Protein AF-A0A4U8YYR9-F1 (afdb_monomer_lite)

pLDDT: mean 88.23, std 13.1, range [35.03, 98.31]

Sequence (250 aa):
MSLEPPRPGFMFAPEANDEFFLAEPVGLRISILAFSGVLVIAGLWLLVTALLLPQAIALPLDRTSAAAVAAYRDNALWAARLGVVRGDLFAQAAYTDADIIWLYRTHGPDAANAARLQRAKANAEAAVALAPVNGAAWLLLAELPPGSGKAAEAKGMIALQMSYFTAPNNASLAAARIEQALASPAPLDRDLQEFMKGDLRQILTLQPEQKPAILAAYKAATPQNQASFEALSAQADPDFSQSLRGDAPK

Structure (mmCIF, N/CA/C/O backbone):
data_AF-A0A4U8YYR9-F1
#
_entry.id   AF-A0A4U8YYR9-F1
#
loop_
_atom_site.group_PDB
_atom_site.id
_atom_site.type_symbol
_atom_site.label_atom_id
_atom_site.label_alt_id
_atom_site.label_comp_id
_atom_site.label_asym_id
_atom_site.label_entity_id
_atom_site.label_seq_id
_atom_site.pdbx_PDB_ins_code
_atom_site.Cartn_x
_atom_site.Cartn_y
_atom_site.Cartn_z
_atom_site.occupancy
_atom_site.B_iso_or_equiv
_atom_site.auth_seq_id
_atom_site.auth_comp_id
_atom_site.auth_asym_id
_atom_site.auth_atom_id
_atom_site.pdbx_PDB_model_num
ATOM 1 N N . MET A 1 1 ? 5.100 61.768 -82.140 1.00 43.47 1 MET A N 1
ATOM 2 C CA . MET A 1 1 ? 6.125 60.746 -82.453 1.00 43.47 1 MET A CA 1
ATOM 3 C C . MET A 1 1 ? 6.889 60.491 -81.159 1.00 43.47 1 MET A C 1
ATOM 5 O O . MET A 1 1 ? 7.768 61.268 -80.846 1.00 43.47 1 MET A O 1
ATOM 9 N N . SER A 1 2 ? 6.416 59.689 -80.202 1.00 50.38 2 SER A N 1
ATOM 10 C CA . SER A 1 2 ? 6.100 58.249 -80.211 1.00 50.38 2 SER A CA 1
ATOM 11 C C . SER A 1 2 ? 7.314 57.386 -80.562 1.00 50.38 2 SER A C 1
ATOM 13 O O . SER A 1 2 ? 7.549 57.118 -81.734 1.00 50.38 2 SER A O 1
ATOM 15 N N . LEU A 1 3 ? 8.068 57.010 -79.523 1.00 50.28 3 LEU A N 1
ATOM 16 C CA . LEU A 1 3 ? 8.977 55.863 -79.458 1.00 50.28 3 LEU A CA 1
ATOM 17 C C . LEU A 1 3 ? 9.006 55.392 -77.993 1.00 50.28 3 LEU A C 1
ATOM 19 O O . LEU A 1 3 ? 9.881 55.769 -77.220 1.00 50.28 3 LEU A O 1
ATOM 23 N N . GLU A 1 4 ? 7.993 54.622 -77.598 1.00 61.25 4 GLU A N 1
ATOM 24 C CA . GLU A 1 4 ? 8.026 53.832 -76.365 1.00 61.25 4 GLU A CA 1
ATOM 25 C C . GLU A 1 4 ? 8.536 52.430 -76.754 1.00 61.25 4 GLU A C 1
ATOM 27 O O . GLU A 1 4 ? 7.925 51.789 -77.615 1.00 61.25 4 GLU A O 1
ATOM 32 N N . PRO A 1 5 ? 9.689 51.968 -76.237 1.00 72.38 5 PRO A N 1
ATOM 33 C CA . PRO A 1 5 ? 10.210 50.645 -76.562 1.00 72.38 5 PRO A CA 1
ATOM 34 C C . PRO A 1 5 ? 9.406 49.525 -75.867 1.00 72.38 5 PRO A C 1
ATOM 36 O O . PRO A 1 5 ? 8.787 49.747 -74.824 1.00 72.38 5 PRO A O 1
ATOM 39 N N . PRO A 1 6 ? 9.390 48.315 -76.454 1.00 65.31 6 PRO A N 1
ATOM 40 C CA . PRO A 1 6 ? 8.440 47.256 -76.126 1.00 65.31 6 PRO A CA 1
ATOM 41 C C . PRO A 1 6 ? 8.662 46.656 -74.733 1.00 65.31 6 PRO A C 1
ATOM 43 O O . PRO A 1 6 ? 9.789 46.395 -74.313 1.00 65.31 6 PRO A O 1
ATOM 46 N N . ARG A 1 7 ? 7.551 46.372 -74.043 1.00 64.81 7 ARG A N 1
ATOM 47 C CA . ARG A 1 7 ? 7.532 45.596 -72.797 1.00 64.81 7 ARG A CA 1
ATOM 48 C C . ARG A 1 7 ? 8.027 44.167 -73.072 1.00 64.81 7 ARG A C 1
ATOM 50 O O . ARG A 1 7 ? 7.448 43.508 -73.939 1.00 64.81 7 ARG A O 1
ATOM 57 N N . PRO A 1 8 ? 9.036 43.656 -72.346 1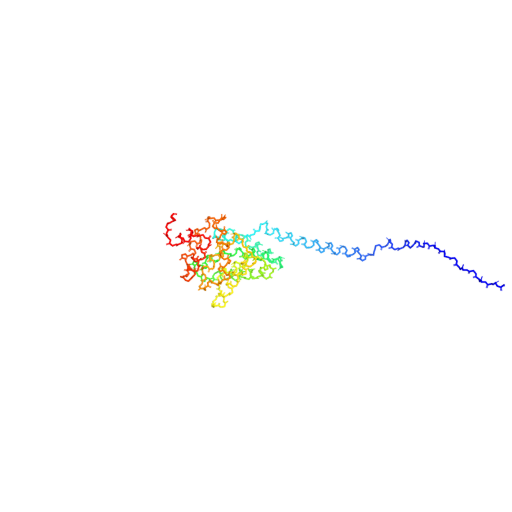.00 61.50 8 PRO A N 1
ATOM 58 C CA . PRO A 1 8 ? 9.396 42.248 -72.423 1.00 61.50 8 PRO A CA 1
ATOM 59 C C . PRO A 1 8 ? 8.251 41.398 -71.862 1.00 61.50 8 PRO A C 1
ATOM 61 O O . PRO A 1 8 ? 7.701 41.681 -70.796 1.00 61.50 8 PRO A O 1
ATOM 64 N N . GLY A 1 9 ? 7.856 40.396 -72.645 1.00 58.84 9 GLY A N 1
ATOM 65 C CA . GLY A 1 9 ? 6.744 39.507 -72.350 1.00 58.84 9 GLY A CA 1
ATOM 66 C C . GLY A 1 9 ? 6.956 38.719 -71.063 1.00 58.84 9 GLY A C 1
ATOM 67 O O . GLY A 1 9 ? 8.045 38.218 -70.789 1.00 58.84 9 GLY A O 1
ATOM 68 N N . PHE A 1 10 ? 5.873 38.580 -70.301 1.00 56.41 10 PHE A N 1
ATOM 69 C CA . PHE A 1 10 ? 5.733 37.561 -69.270 1.00 56.41 10 PHE A CA 1
ATOM 70 C C . PHE A 1 10 ? 5.802 36.181 -69.933 1.00 56.41 10 PHE A C 1
ATOM 72 O O . PHE A 1 10 ? 4.792 35.629 -70.366 1.00 56.41 10 PHE A O 1
ATOM 79 N N . MET A 1 11 ? 7.010 35.638 -70.044 1.00 51.34 11 MET A N 1
ATOM 80 C CA . MET A 1 11 ? 7.234 34.237 -70.361 1.00 51.34 11 MET A CA 1
ATOM 81 C C . MET A 1 11 ? 7.085 33.458 -69.050 1.00 51.34 11 MET A C 1
ATOM 83 O O . MET A 1 11 ? 8.040 33.276 -68.303 1.00 51.34 11 MET A O 1
ATOM 87 N N . PHE A 1 12 ? 5.855 33.049 -68.735 1.00 56.94 12 PHE A N 1
ATOM 88 C CA . PHE A 1 12 ? 5.615 32.006 -67.742 1.00 56.94 12 PHE A CA 1
ATOM 89 C C . PHE A 1 12 ? 6.062 30.673 -68.346 1.00 56.94 12 PHE A C 1
ATOM 91 O O . PHE A 1 12 ? 5.265 29.948 -68.936 1.00 56.94 12 PHE A O 1
ATOM 98 N N . ALA A 1 13 ? 7.349 30.364 -68.225 1.00 57.97 13 ALA A N 1
ATOM 99 C CA . ALA A 1 13 ? 7.783 28.981 -68.183 1.00 57.97 13 ALA A CA 1
ATOM 100 C C . ALA A 1 13 ? 7.631 28.530 -66.722 1.00 57.97 13 ALA A C 1
ATOM 102 O O . ALA A 1 13 ? 8.333 29.066 -65.861 1.00 57.97 13 ALA A O 1
ATOM 103 N N . PRO A 1 14 ? 6.719 27.603 -66.386 1.00 54.22 14 PRO A N 1
ATOM 104 C CA . PRO A 1 14 ? 6.916 26.823 -65.183 1.00 54.22 14 PRO A CA 1
ATOM 105 C C . PRO A 1 14 ? 8.141 25.956 -65.471 1.00 54.22 14 PRO A C 1
ATOM 107 O O . PRO A 1 14 ? 8.034 24.929 -66.138 1.00 54.22 14 PRO A O 1
ATOM 110 N N . GLU A 1 15 ? 9.322 26.399 -65.039 1.00 54.34 15 GLU A N 1
ATOM 111 C CA . GLU A 1 15 ? 10.403 25.450 -64.820 1.00 54.34 15 GLU A CA 1
ATOM 112 C C . GLU A 1 15 ? 9.877 24.470 -63.777 1.00 54.34 15 GLU A C 1
ATOM 114 O O . GLU A 1 15 ? 9.723 24.784 -62.593 1.00 54.34 15 GLU A O 1
ATOM 119 N N . ALA A 1 16 ? 9.483 23.302 -64.274 1.00 56.03 16 ALA A N 1
ATOM 120 C CA . ALA A 1 16 ? 9.312 22.118 -63.476 1.00 56.03 16 ALA A CA 1
ATOM 121 C C . ALA A 1 16 ? 10.666 21.867 -62.813 1.00 56.03 16 ALA A C 1
ATOM 123 O O . ALA A 1 16 ? 11.566 21.268 -63.397 1.00 56.03 16 ALA A O 1
ATOM 124 N N . ASN A 1 17 ? 10.820 22.387 -61.596 1.00 54.78 17 ASN A N 1
ATOM 125 C CA . ASN A 1 17 ? 11.834 21.944 -60.655 1.00 54.78 17 ASN A CA 1
ATOM 126 C C . ASN A 1 17 ? 11.473 20.512 -60.231 1.00 54.78 17 ASN A C 1
ATOM 128 O O . ASN A 1 17 ? 11.122 20.249 -59.081 1.00 54.78 17 ASN A O 1
ATOM 132 N N . ASP A 1 18 ? 11.585 19.584 -61.180 1.00 51.44 18 ASP A N 1
ATOM 133 C CA . ASP A 1 18 ? 11.497 18.133 -61.011 1.00 51.44 18 ASP A CA 1
ATOM 134 C C . ASP A 1 18 ? 12.765 17.572 -60.335 1.00 51.44 18 ASP A C 1
ATOM 136 O O . ASP A 1 18 ? 13.103 16.401 -60.476 1.00 51.44 18 ASP A O 1
ATOM 140 N N . GLU A 1 19 ? 13.477 18.392 -59.556 1.00 48.53 19 GLU A N 1
ATOM 141 C CA . GLU A 1 19 ? 14.642 17.969 -58.773 1.00 48.53 19 GLU A CA 1
ATOM 142 C C . GLU A 1 19 ? 14.421 18.035 -57.258 1.00 48.53 19 GLU A C 1
ATOM 144 O O . GLU A 1 19 ? 15.304 17.653 -56.493 1.00 48.53 19 GLU A O 1
ATOM 149 N N . PHE A 1 20 ? 13.240 18.442 -56.778 1.00 48.75 20 PHE A N 1
ATOM 150 C CA . PHE A 1 20 ? 13.002 18.532 -55.329 1.00 48.75 20 PHE A CA 1
ATOM 151 C C . PHE A 1 20 ? 12.482 17.241 -54.669 1.00 48.75 20 PHE A C 1
ATOM 153 O O . PHE A 1 20 ? 12.334 17.208 -53.449 1.00 48.75 20 PHE A O 1
ATOM 160 N N . PHE A 1 21 ? 12.221 16.168 -55.431 1.00 51.19 21 PHE A N 1
ATOM 161 C CA . PHE A 1 21 ? 11.480 15.002 -54.916 1.00 51.19 21 PHE A CA 1
ATOM 162 C C . PHE A 1 21 ? 12.155 13.621 -55.034 1.00 51.19 21 PHE A C 1
ATOM 164 O O . PHE A 1 21 ? 11.539 12.641 -54.624 1.00 51.19 21 PHE A O 1
ATOM 171 N N . LEU A 1 22 ? 13.399 13.486 -55.523 1.00 52.50 22 LEU A N 1
ATOM 172 C CA . LEU A 1 22 ? 13.976 12.154 -55.828 1.00 52.50 22 LEU A CA 1
ATOM 173 C C . LEU A 1 22 ? 15.312 11.797 -55.158 1.00 52.50 22 LEU A C 1
ATOM 175 O O . LEU A 1 22 ? 15.959 10.826 -55.545 1.00 52.50 22 LEU A O 1
ATOM 179 N N . ALA A 1 23 ? 15.696 12.490 -54.091 1.00 57.81 23 ALA A N 1
ATOM 180 C CA . ALA A 1 23 ? 16.708 11.982 -53.174 1.00 57.81 23 ALA A CA 1
ATOM 181 C C . ALA A 1 23 ? 16.141 12.038 -51.761 1.00 57.81 23 ALA A C 1
ATOM 183 O O . ALA A 1 23 ? 16.231 13.062 -51.088 1.00 57.81 23 ALA A O 1
ATOM 184 N N . GLU A 1 24 ? 15.541 10.938 -51.295 1.00 63.50 24 GLU A N 1
ATOM 185 C CA . GLU A 1 24 ? 15.338 10.803 -49.856 1.00 63.50 24 GLU A CA 1
ATOM 186 C C . GLU A 1 24 ? 16.697 11.000 -49.177 1.00 63.50 24 GLU A C 1
ATOM 188 O O . GLU A 1 24 ? 17.637 10.249 -49.474 1.00 63.50 24 GLU A O 1
ATOM 193 N N . PRO A 1 25 ? 16.839 11.996 -48.288 1.00 82.44 25 PRO A N 1
ATOM 194 C CA . PRO A 1 25 ? 18.120 12.256 -47.671 1.00 82.44 25 PRO A CA 1
ATOM 195 C C . PRO A 1 25 ? 18.485 11.013 -46.864 1.00 82.44 25 PRO A C 1
ATOM 197 O O . PRO A 1 25 ? 17.713 10.565 -46.019 1.00 82.44 25 PRO A O 1
ATOM 200 N N . VAL A 1 26 ? 19.665 10.443 -47.108 1.00 84.56 26 VAL A N 1
ATOM 201 C CA . VAL A 1 26 ? 20.204 9.280 -46.374 1.00 84.56 26 VAL A CA 1
ATOM 202 C C . VAL A 1 26 ? 20.053 9.451 -44.848 1.00 84.56 26 VAL A C 1
ATOM 204 O O . VAL A 1 26 ? 19.818 8.479 -44.131 1.00 84.56 26 VAL A O 1
ATOM 207 N N . GLY A 1 27 ? 20.077 10.696 -44.358 1.00 83.38 27 GLY A N 1
ATOM 208 C CA . GLY A 1 27 ? 19.790 11.054 -42.967 1.00 83.38 27 GLY A CA 1
ATOM 209 C C . GLY A 1 27 ? 18.384 10.693 -42.459 1.00 83.38 27 GLY A C 1
ATOM 210 O O . GLY A 1 27 ? 18.257 10.303 -41.298 1.00 83.38 27 GLY A O 1
ATOM 211 N N . LEU A 1 28 ? 17.341 10.744 -43.296 1.00 89.81 28 LEU A N 1
ATOM 212 C CA . LEU A 1 28 ? 15.989 10.296 -42.934 1.00 89.81 28 LEU A CA 1
ATOM 213 C C . LEU A 1 28 ? 15.968 8.781 -42.708 1.00 89.81 28 LEU A C 1
ATOM 215 O O . LEU A 1 28 ? 15.457 8.315 -41.693 1.00 89.81 28 LEU A O 1
ATOM 219 N N . ARG A 1 29 ? 16.597 8.012 -43.604 1.00 89.12 29 ARG A N 1
ATOM 220 C CA . ARG A 1 29 ? 16.676 6.546 -43.491 1.00 89.12 29 ARG A CA 1
ATOM 221 C C . ARG A 1 29 ? 17.434 6.115 -42.240 1.00 89.12 29 ARG A C 1
ATOM 223 O O . ARG A 1 29 ? 16.973 5.235 -41.519 1.00 89.12 29 ARG A O 1
ATOM 230 N N . ILE A 1 30 ? 18.556 6.775 -41.944 1.00 93.50 30 ILE A N 1
ATOM 231 C CA . ILE A 1 30 ? 19.323 6.532 -40.714 1.00 93.50 30 ILE A CA 1
ATOM 232 C C . ILE A 1 30 ? 18.477 6.868 -39.479 1.00 93.50 30 ILE A C 1
ATOM 234 O O . ILE A 1 30 ? 18.428 6.070 -38.545 1.00 93.50 30 ILE A O 1
ATOM 238 N N . SER A 1 31 ? 17.766 8.000 -39.485 1.00 93.44 31 SER A N 1
ATOM 239 C CA . SER A 1 31 ? 16.891 8.401 -38.374 1.00 93.44 31 SER A CA 1
ATOM 240 C C . SER A 1 31 ? 15.762 7.397 -38.128 1.00 93.44 31 SER A C 1
ATOM 242 O O . SER A 1 31 ? 15.513 7.031 -36.982 1.00 93.44 31 SER A O 1
ATOM 244 N N . ILE A 1 32 ? 15.115 6.895 -39.188 1.00 95.81 32 ILE A N 1
ATOM 245 C CA . ILE A 1 32 ? 14.052 5.882 -39.083 1.00 95.81 32 ILE A CA 1
ATOM 246 C C . ILE A 1 32 ? 14.603 4.566 -38.523 1.00 95.81 32 ILE A C 1
ATOM 248 O O . ILE A 1 32 ? 13.979 3.970 -37.643 1.00 95.81 32 ILE A O 1
ATOM 252 N N . LEU A 1 33 ? 15.774 4.117 -38.987 1.00 96.19 33 LEU A N 1
ATOM 253 C CA . LEU A 1 33 ? 16.416 2.903 -38.473 1.00 96.19 33 LEU A CA 1
ATOM 254 C C . LEU A 1 33 ? 16.806 3.049 -36.998 1.00 96.19 33 LEU A C 1
ATOM 256 O O . LEU A 1 33 ? 16.538 2.148 -36.204 1.00 96.19 33 LEU A O 1
ATOM 260 N N . ALA A 1 34 ? 17.378 4.193 -36.615 1.00 96.44 34 ALA A N 1
ATOM 261 C CA . ALA A 1 34 ? 17.731 4.480 -35.229 1.00 96.44 34 ALA A CA 1
ATOM 262 C C . ALA A 1 34 ? 16.489 4.507 -34.326 1.00 96.44 34 ALA A C 1
ATOM 264 O O . ALA A 1 34 ? 16.464 3.843 -33.290 1.00 96.44 34 ALA A O 1
ATOM 265 N N . PHE A 1 35 ? 15.431 5.208 -34.743 1.00 96.75 35 PHE A N 1
ATOM 266 C CA . PHE A 1 35 ? 14.169 5.266 -34.009 1.00 96.75 35 PHE A CA 1
ATOM 267 C C . PHE A 1 35 ? 13.522 3.881 -33.867 1.00 96.75 35 PHE A C 1
ATOM 269 O O . PHE A 1 35 ? 13.108 3.500 -32.774 1.00 96.75 35 PHE A O 1
ATOM 276 N N . SER A 1 36 ? 13.517 3.083 -34.939 1.00 97.06 36 SER A N 1
ATOM 277 C CA . SER A 1 36 ? 13.025 1.700 -34.908 1.00 97.06 36 SER A CA 1
ATOM 278 C C . SER A 1 36 ? 13.826 0.838 -33.930 1.00 97.06 36 SER A C 1
ATOM 280 O O . SER A 1 36 ? 13.242 0.077 -33.161 1.00 97.06 36 SER A O 1
ATOM 282 N N . GLY A 1 37 ? 15.153 0.994 -33.899 1.00 98.12 37 GLY A N 1
ATOM 283 C CA . GLY A 1 37 ? 16.017 0.317 -32.931 1.00 98.12 37 GLY A CA 1
ATOM 284 C C . GLY A 1 37 ? 15.660 0.665 -31.485 1.00 98.12 37 GLY A C 1
ATOM 285 O O . GLY A 1 37 ? 15.519 -0.232 -30.654 1.00 98.12 37 GLY A O 1
ATOM 286 N N . VAL A 1 38 ? 15.431 1.949 -31.192 1.00 97.31 38 VAL A N 1
ATOM 287 C CA . VAL A 1 38 ? 14.980 2.402 -29.864 1.00 97.31 38 VAL A CA 1
ATOM 288 C C . VAL A 1 38 ? 13.632 1.778 -29.496 1.00 97.31 38 VAL A C 1
ATOM 290 O O . VAL A 1 38 ? 13.481 1.286 -28.379 1.00 97.31 38 VAL A O 1
ATOM 293 N N . LEU A 1 39 ? 12.672 1.736 -30.425 1.00 97.25 39 LEU A N 1
ATOM 294 C CA . LEU A 1 39 ? 11.364 1.120 -30.182 1.00 97.25 39 LEU A CA 1
ATOM 295 C C . LEU A 1 39 ? 11.460 -0.384 -29.909 1.00 97.25 39 LEU A C 1
ATOM 297 O O . LEU A 1 39 ? 10.792 -0.873 -29.001 1.00 97.25 39 LEU A O 1
ATOM 301 N N . VAL A 1 40 ? 12.300 -1.117 -30.646 1.00 97.62 40 VAL A N 1
ATOM 302 C CA . VAL A 1 40 ? 12.521 -2.553 -30.406 1.00 97.62 40 VAL A CA 1
ATOM 303 C C . VAL A 1 40 ? 13.117 -2.778 -29.020 1.00 97.62 40 VAL A C 1
ATOM 305 O O . VAL A 1 40 ? 12.633 -3.632 -28.281 1.00 97.62 40 VAL A O 1
ATOM 308 N N . ILE A 1 41 ? 14.120 -1.987 -28.632 1.00 96.56 41 ILE A N 1
ATOM 309 C CA . ILE A 1 41 ? 14.731 -2.078 -27.300 1.00 96.56 41 ILE A CA 1
ATOM 310 C C . ILE A 1 41 ? 13.697 -1.768 -26.211 1.00 96.56 41 ILE A C 1
ATOM 312 O O . ILE A 1 41 ? 13.588 -2.523 -25.246 1.00 96.56 41 ILE A O 1
ATOM 316 N N . ALA A 1 42 ? 12.898 -0.711 -26.377 1.00 94.88 42 ALA A N 1
ATOM 317 C CA . ALA A 1 42 ? 11.841 -0.355 -25.433 1.00 94.88 42 ALA A CA 1
ATOM 318 C C . ALA A 1 42 ? 10.760 -1.447 -25.331 1.00 94.88 42 ALA A C 1
ATOM 320 O O . ALA A 1 42 ? 10.330 -1.794 -24.232 1.00 94.88 42 ALA A O 1
ATOM 321 N N . GLY A 1 43 ? 10.356 -2.036 -26.460 1.00 95.19 43 GLY A N 1
ATOM 322 C CA . GLY A 1 43 ? 9.392 -3.135 -26.503 1.00 95.19 43 GLY A CA 1
ATOM 323 C C . GLY A 1 43 ? 9.914 -4.399 -25.820 1.00 95.19 43 GLY A C 1
ATOM 324 O O . GLY A 1 43 ? 9.208 -4.992 -25.006 1.00 95.19 43 GLY A O 1
ATOM 325 N N . LEU A 1 44 ? 11.168 -4.779 -26.086 1.00 95.38 44 LEU A N 1
ATOM 326 C CA . LEU A 1 44 ? 11.826 -5.903 -25.414 1.00 95.38 44 LEU A CA 1
ATOM 327 C C . LEU A 1 44 ? 11.945 -5.662 -23.909 1.00 95.38 44 LEU A C 1
ATOM 329 O O . LEU A 1 44 ? 11.684 -6.567 -23.120 1.00 95.38 44 LEU A O 1
ATOM 333 N N . TRP A 1 45 ? 12.289 -4.442 -23.504 1.00 94.44 45 TRP A N 1
ATOM 334 C CA . TRP A 1 45 ? 12.367 -4.060 -22.099 1.00 94.44 45 TRP A CA 1
ATOM 335 C C . TRP A 1 45 ? 11.019 -4.219 -21.380 1.00 94.44 45 TRP A C 1
ATOM 337 O O . TRP A 1 45 ? 10.951 -4.864 -20.330 1.00 94.44 45 TRP A O 1
ATOM 347 N N . LEU A 1 46 ? 9.926 -3.729 -21.976 1.00 92.44 46 LEU A N 1
ATOM 348 C CA . LEU A 1 46 ? 8.577 -3.928 -21.441 1.00 92.44 46 LEU A CA 1
ATOM 349 C C . LEU A 1 46 ? 8.199 -5.414 -21.389 1.00 92.44 46 LEU A C 1
ATOM 351 O O . LEU A 1 46 ? 7.700 -5.878 -20.361 1.00 92.44 46 LEU A O 1
ATOM 355 N N . LEU A 1 47 ? 8.493 -6.170 -22.450 1.00 92.62 47 LEU A N 1
ATOM 356 C CA . LEU A 1 47 ? 8.193 -7.598 -22.535 1.00 92.62 47 LEU A CA 1
ATOM 357 C C . LEU A 1 47 ? 8.903 -8.400 -21.438 1.00 92.62 47 LEU A C 1
ATOM 359 O O . LEU A 1 47 ? 8.264 -9.204 -20.768 1.00 92.62 47 LEU A O 1
ATOM 363 N N . VAL A 1 48 ? 10.195 -8.152 -21.203 1.00 92.94 48 VAL A N 1
ATOM 364 C CA . VAL A 1 48 ? 10.957 -8.837 -20.146 1.00 92.94 48 VAL A CA 1
ATOM 365 C C . VAL A 1 48 ? 10.323 -8.595 -18.775 1.00 92.94 48 VAL A C 1
ATOM 367 O O . VAL A 1 48 ? 10.143 -9.541 -18.010 1.00 92.94 48 VAL A O 1
ATOM 370 N N . THR A 1 49 ? 9.922 -7.357 -18.469 1.00 89.06 49 THR A N 1
ATOM 371 C CA . THR A 1 49 ? 9.259 -7.065 -17.185 1.00 89.06 49 THR A CA 1
ATOM 372 C C . THR A 1 49 ? 7.885 -7.733 -17.056 1.00 89.06 49 THR A C 1
ATOM 374 O O . THR A 1 49 ? 7.548 -8.212 -15.976 1.00 89.06 49 THR A O 1
ATOM 377 N N . ALA A 1 50 ? 7.122 -7.833 -18.149 1.00 87.69 50 ALA A N 1
ATOM 378 C CA . ALA A 1 50 ? 5.826 -8.513 -18.172 1.00 87.69 50 ALA A CA 1
ATOM 379 C C . ALA A 1 50 ? 5.949 -10.044 -18.056 1.00 87.69 50 ALA A C 1
ATOM 381 O O . ALA A 1 50 ? 5.086 -10.688 -17.471 1.00 87.69 50 ALA A O 1
ATOM 382 N N . LEU A 1 51 ? 7.031 -10.637 -18.568 1.00 90.94 51 LEU A N 1
ATOM 383 C CA . LEU A 1 51 ? 7.298 -12.072 -18.417 1.00 90.94 51 LEU A CA 1
ATOM 384 C C . LEU A 1 51 ? 7.682 -12.447 -16.982 1.00 90.94 51 LEU A C 1
ATOM 386 O O . LEU A 1 51 ? 7.368 -13.547 -16.533 1.00 90.94 51 LEU A O 1
ATOM 390 N N . LEU A 1 52 ? 8.344 -11.542 -16.257 1.00 87.44 52 LEU A N 1
ATOM 391 C CA . LEU A 1 52 ? 8.675 -11.751 -14.847 1.00 87.44 52 LEU A CA 1
ATOM 392 C C . LEU A 1 52 ? 7.436 -11.662 -13.950 1.00 87.44 52 LEU A C 1
ATOM 394 O O . LEU A 1 52 ? 7.307 -12.459 -13.020 1.00 87.44 52 LEU A O 1
ATOM 398 N N . LEU A 1 53 ? 6.517 -10.734 -14.239 1.00 86.06 53 LEU A N 1
ATOM 399 C CA . LEU A 1 53 ? 5.231 -10.606 -13.550 1.00 86.06 53 LEU A CA 1
ATOM 400 C C . LEU A 1 53 ? 4.058 -10.777 -14.525 1.00 86.06 53 LEU A C 1
ATOM 402 O O . LEU A 1 53 ? 3.498 -9.787 -14.999 1.00 86.06 53 LEU A O 1
ATOM 406 N N . PRO A 1 54 ? 3.643 -12.026 -14.805 1.00 72.69 54 PRO A N 1
ATOM 407 C CA . PRO A 1 54 ? 2.537 -12.277 -15.725 1.00 72.69 54 PRO A CA 1
ATOM 408 C C . PRO A 1 54 ? 1.185 -11.803 -15.174 1.00 72.69 54 PRO A C 1
ATOM 410 O O . PRO A 1 54 ? 0.242 -11.611 -15.937 1.00 72.69 54 PRO A O 1
ATOM 413 N N . GLN A 1 55 ? 1.082 -11.605 -13.857 1.00 83.44 55 GLN A N 1
ATOM 414 C CA . GLN A 1 55 ? -0.123 -11.133 -13.183 1.00 83.44 55 GLN A CA 1
ATOM 415 C C . GLN A 1 55 ? 0.189 -9.922 -12.308 1.00 83.44 55 GLN A C 1
ATOM 417 O O . GLN A 1 55 ? 1.184 -9.915 -11.579 1.00 83.44 55 GLN A O 1
ATOM 422 N N . ALA A 1 56 ? -0.681 -8.913 -12.376 1.00 85.69 56 ALA A N 1
ATOM 423 C CA . ALA A 1 56 ? -0.576 -7.740 -11.526 1.00 85.69 56 ALA A CA 1
ATOM 424 C C . ALA A 1 56 ? -0.871 -8.124 -10.071 1.00 85.69 56 ALA A C 1
ATOM 426 O O . ALA A 1 56 ? -1.934 -8.663 -9.762 1.00 85.69 56 ALA A O 1
ATOM 427 N N . ILE A 1 57 ? 0.072 -7.839 -9.177 1.00 91.00 57 ILE A N 1
ATOM 428 C CA . ILE A 1 57 ? -0.083 -8.067 -7.741 1.00 91.00 57 ILE A CA 1
ATOM 429 C C . ILE A 1 57 ? -0.818 -6.858 -7.151 1.00 91.00 57 ILE A C 1
ATOM 431 O O . ILE A 1 57 ? -0.296 -5.745 -7.155 1.00 91.00 57 ILE A O 1
ATOM 435 N N . ALA A 1 58 ? -2.036 -7.062 -6.654 1.00 93.81 58 ALA A N 1
ATOM 436 C CA . ALA A 1 58 ? -2.745 -6.047 -5.877 1.00 93.81 58 ALA A CA 1
ATOM 437 C C . ALA A 1 58 ? -2.219 -5.999 -4.430 1.00 93.81 58 ALA A C 1
ATOM 439 O O . ALA A 1 58 ? -1.614 -6.964 -3.960 1.00 93.81 58 ALA A O 1
ATOM 440 N N . LEU A 1 59 ? -2.467 -4.892 -3.720 1.00 95.31 59 LEU A N 1
ATOM 441 C CA . LEU A 1 59 ? -2.173 -4.787 -2.287 1.00 95.31 59 LEU A CA 1
ATOM 442 C C . LEU A 1 59 ? -2.956 -5.874 -1.526 1.00 95.31 59 LEU A C 1
ATOM 444 O O . LEU A 1 59 ? -4.188 -5.856 -1.577 1.00 95.31 59 LEU A O 1
ATOM 448 N N . PRO A 1 60 ? -2.286 -6.812 -0.833 1.00 93.81 60 PRO A N 1
ATOM 449 C CA . PRO A 1 60 ? -2.975 -7.777 0.012 1.00 93.81 60 PRO A CA 1
ATOM 450 C C . PRO A 1 60 ? -3.512 -7.085 1.268 1.00 93.81 60 PRO A C 1
ATOM 452 O O . PRO A 1 60 ? -2.770 -6.409 1.975 1.00 93.81 60 PRO A O 1
ATOM 455 N N . LEU A 1 61 ? -4.798 -7.279 1.550 1.00 91.69 61 LEU A N 1
ATOM 456 C CA . LEU A 1 61 ? -5.499 -6.654 2.684 1.00 91.69 61 LEU A CA 1
ATOM 457 C C . LEU A 1 61 ? -5.756 -7.640 3.823 1.00 91.69 61 LEU A C 1
ATOM 459 O O . LEU A 1 61 ? -6.234 -7.272 4.891 1.00 91.69 61 LEU A O 1
ATOM 463 N N . ASP A 1 62 ? -5.428 -8.910 3.604 1.00 90.50 62 ASP A N 1
ATOM 464 C CA . ASP A 1 62 ? -5.578 -9.971 4.580 1.00 90.50 62 ASP A CA 1
ATOM 465 C C . ASP A 1 62 ? -4.319 -10.844 4.621 1.00 90.50 62 ASP A C 1
ATOM 467 O O . ASP A 1 62 ? -3.519 -10.915 3.684 1.00 90.50 62 ASP A O 1
ATOM 471 N N . ARG A 1 63 ? -4.146 -11.553 5.737 1.00 89.75 63 ARG A N 1
ATOM 472 C CA . ARG A 1 63 ? -2.955 -12.373 5.972 1.00 89.75 63 ARG A CA 1
ATOM 473 C C . ARG A 1 63 ? -2.803 -13.507 4.953 1.00 89.75 63 ARG A C 1
ATOM 475 O O . ARG A 1 63 ? -1.677 -13.906 4.658 1.00 89.75 63 ARG A O 1
ATOM 482 N N . THR A 1 64 ? -3.908 -14.057 4.449 1.00 91.06 64 THR A N 1
ATOM 483 C CA . THR A 1 64 ? -3.872 -15.193 3.520 1.00 91.06 64 THR A CA 1
ATOM 484 C C . THR A 1 64 ? -3.453 -14.750 2.123 1.00 91.06 64 THR A C 1
ATOM 486 O O . THR A 1 64 ? -2.560 -15.372 1.544 1.00 91.06 64 THR A O 1
ATOM 489 N N . SER A 1 65 ? -3.984 -13.629 1.625 1.00 91.75 65 SER A N 1
ATOM 490 C CA . SER A 1 65 ? -3.532 -13.034 0.364 1.00 91.75 65 SER A CA 1
ATOM 491 C C . SER A 1 65 ? -2.080 -12.563 0.450 1.00 91.75 65 SER A C 1
ATOM 493 O O . SER A 1 65 ? -1.312 -12.814 -0.477 1.00 91.75 65 SER A O 1
ATOM 495 N N . ALA A 1 66 ? -1.656 -11.993 1.584 1.00 92.69 66 ALA A N 1
ATOM 496 C CA . ALA A 1 66 ? -0.268 -11.585 1.807 1.00 92.69 66 ALA A CA 1
ATOM 497 C C . ALA A 1 66 ? 0.716 -12.766 1.725 1.00 92.69 66 ALA A C 1
ATOM 499 O O . ALA A 1 66 ? 1.757 -12.681 1.072 1.00 92.69 66 ALA A O 1
ATOM 500 N N . ALA A 1 67 ? 0.367 -13.901 2.339 1.00 90.31 67 ALA A N 1
ATOM 501 C CA . ALA A 1 67 ? 1.166 -15.120 2.252 1.00 90.31 67 ALA A CA 1
ATOM 502 C C . ALA A 1 67 ? 1.212 -15.688 0.822 1.00 90.31 67 ALA A C 1
ATOM 504 O O . ALA A 1 67 ? 2.253 -16.185 0.394 1.00 90.31 67 ALA A O 1
ATOM 505 N N . ALA A 1 68 ? 0.114 -15.586 0.067 1.00 91.88 68 ALA A N 1
ATOM 506 C CA . ALA A 1 68 ? 0.063 -16.039 -1.320 1.00 91.88 68 ALA A CA 1
ATOM 507 C C . ALA A 1 68 ? 0.958 -15.192 -2.241 1.00 91.88 68 ALA A C 1
ATOM 509 O O . ALA A 1 68 ? 1.696 -15.742 -3.061 1.00 91.88 68 ALA A O 1
ATOM 510 N N . VAL A 1 69 ? 0.948 -13.861 -2.092 1.00 94.31 69 VAL A N 1
ATOM 511 C CA . VAL A 1 69 ? 1.767 -12.973 -2.939 1.00 94.31 69 VAL A CA 1
ATOM 512 C C . VAL A 1 69 ? 3.258 -13.034 -2.602 1.00 94.31 69 VAL A C 1
ATOM 514 O O . VAL A 1 69 ? 4.093 -12.793 -3.474 1.00 94.31 69 VAL A O 1
ATOM 517 N N . ALA A 1 70 ? 3.616 -13.431 -1.377 1.00 92.75 70 ALA A N 1
ATOM 518 C CA . ALA A 1 70 ? 5.004 -13.622 -0.957 1.00 92.75 70 ALA A CA 1
ATOM 519 C C . ALA A 1 70 ? 5.765 -14.661 -1.804 1.00 92.75 70 ALA A C 1
ATOM 521 O O . ALA A 1 70 ? 6.988 -14.567 -1.927 1.00 92.75 70 ALA A O 1
ATOM 522 N N . ALA A 1 71 ? 5.062 -15.616 -2.424 1.00 92.19 71 ALA A N 1
ATOM 523 C CA . ALA A 1 71 ? 5.658 -16.603 -3.327 1.00 92.19 71 ALA A CA 1
ATOM 524 C C . ALA A 1 71 ? 6.257 -15.977 -4.604 1.00 92.19 71 ALA A C 1
ATOM 526 O O . ALA A 1 71 ? 7.160 -16.554 -5.203 1.00 92.19 71 ALA A O 1
ATOM 527 N N . TYR A 1 72 ? 5.800 -14.785 -5.004 1.00 93.50 72 TYR A N 1
ATOM 528 C CA . TYR A 1 72 ? 6.258 -14.089 -6.213 1.00 93.50 72 TYR A CA 1
ATOM 529 C C . TYR A 1 72 ? 7.346 -13.042 -5.940 1.00 93.50 72 TYR A C 1
ATOM 531 O O . TYR A 1 72 ? 7.710 -12.283 -6.839 1.00 93.50 72 TYR A O 1
ATOM 539 N N . ARG A 1 73 ? 7.876 -12.985 -4.710 1.00 93.88 73 ARG A N 1
ATOM 540 C CA . ARG A 1 73 ? 8.807 -11.943 -4.253 1.00 93.88 73 ARG A CA 1
ATOM 541 C C . ARG A 1 73 ? 10.025 -11.783 -5.155 1.00 93.88 73 ARG A C 1
ATOM 543 O O . ARG A 1 73 ? 10.329 -10.667 -5.567 1.00 93.88 73 ARG A O 1
ATOM 550 N N . ASP A 1 74 ? 10.715 -12.874 -5.475 1.00 95.00 74 ASP A N 1
ATOM 551 C CA . ASP A 1 74 ? 11.961 -12.797 -6.246 1.00 95.00 74 ASP A CA 1
ATOM 552 C C . ASP A 1 74 ? 11.709 -12.247 -7.652 1.00 95.00 74 ASP A C 1
ATOM 554 O O . ASP A 1 74 ? 12.410 -11.339 -8.103 1.00 95.00 74 ASP A O 1
ATOM 558 N N . ASN A 1 75 ? 10.645 -12.717 -8.304 1.00 95.00 75 ASN A N 1
ATOM 559 C CA . ASN A 1 75 ? 10.230 -12.221 -9.611 1.00 95.00 75 ASN A CA 1
ATOM 560 C C . ASN A 1 75 ? 9.833 -10.740 -9.553 1.00 95.00 75 ASN A C 1
ATOM 562 O O . ASN A 1 75 ? 10.232 -9.971 -10.425 1.00 95.00 75 ASN A O 1
ATOM 566 N N . ALA A 1 76 ? 9.110 -10.320 -8.510 1.00 95.25 76 ALA A N 1
ATOM 567 C CA . ALA A 1 76 ? 8.709 -8.928 -8.314 1.00 95.25 76 ALA A CA 1
ATOM 568 C C . ALA A 1 76 ? 9.905 -8.001 -8.089 1.00 95.25 76 ALA A C 1
ATOM 570 O O . ALA A 1 76 ? 9.975 -6.924 -8.681 1.00 95.25 76 ALA A O 1
ATOM 571 N N . LEU A 1 77 ? 10.894 -8.440 -7.309 1.00 95.19 77 LEU A N 1
ATOM 572 C CA . LEU A 1 77 ? 12.135 -7.696 -7.106 1.00 95.19 77 LEU A CA 1
ATOM 573 C C . LEU A 1 77 ? 12.940 -7.569 -8.402 1.00 95.19 77 LEU A C 1
ATOM 575 O O . LEU A 1 77 ? 13.465 -6.493 -8.692 1.00 95.19 77 LEU A O 1
ATOM 579 N N . TRP A 1 78 ? 13.031 -8.637 -9.196 1.00 95.81 78 TRP A N 1
ATOM 580 C CA . TRP A 1 78 ? 13.690 -8.583 -10.501 1.00 95.81 78 TRP A CA 1
ATOM 581 C C . TRP A 1 78 ? 12.954 -7.676 -11.483 1.00 95.81 78 TRP A C 1
ATOM 583 O O . TRP A 1 78 ? 13.594 -6.851 -12.138 1.00 95.81 78 TRP A O 1
ATOM 593 N N . ALA A 1 79 ? 11.625 -7.767 -11.541 1.00 95.00 79 ALA A N 1
ATOM 594 C CA . ALA A 1 79 ? 10.806 -6.905 -12.380 1.00 95.00 79 ALA A CA 1
ATOM 595 C C . ALA A 1 79 ? 10.977 -5.429 -11.995 1.00 95.00 79 ALA A C 1
ATOM 597 O O . ALA A 1 79 ? 11.204 -4.607 -12.875 1.00 95.00 79 ALA A O 1
ATOM 598 N N . ALA A 1 80 ? 10.962 -5.089 -10.702 1.00 95.25 80 ALA A N 1
ATOM 599 C CA . ALA A 1 80 ? 11.194 -3.722 -10.231 1.00 95.25 80 ALA A CA 1
ATOM 600 C C . ALA A 1 80 ? 12.596 -3.207 -10.598 1.00 95.25 80 ALA A C 1
ATOM 602 O O . ALA A 1 80 ? 12.738 -2.104 -11.125 1.00 95.25 80 ALA A O 1
ATOM 603 N N . ARG A 1 81 ? 13.636 -4.030 -10.398 1.00 94.12 81 ARG A N 1
ATOM 604 C CA . ARG A 1 81 ? 15.025 -3.677 -10.741 1.00 94.12 81 ARG A CA 1
ATOM 605 C C . ARG A 1 81 ? 15.220 -3.431 -12.232 1.00 94.12 81 ARG A C 1
ATOM 607 O O . ARG A 1 81 ? 15.892 -2.472 -12.594 1.00 94.12 81 ARG A O 1
ATOM 614 N N . LEU A 1 82 ? 14.647 -4.279 -13.086 1.00 93.44 82 LEU A N 1
ATOM 615 C CA . LEU A 1 82 ? 14.709 -4.098 -14.538 1.00 93.44 82 LEU A CA 1
ATOM 616 C C . LEU A 1 82 ? 13.797 -2.966 -15.003 1.00 93.44 82 LEU A C 1
ATOM 618 O O . LEU A 1 82 ? 14.130 -2.268 -15.951 1.00 93.44 82 LEU A O 1
ATOM 622 N N . GLY A 1 83 ? 12.670 -2.765 -14.325 1.00 89.75 83 GLY A N 1
ATOM 623 C CA . GLY A 1 83 ? 11.683 -1.741 -14.624 1.00 89.75 83 GLY A CA 1
ATOM 624 C C . GLY A 1 83 ? 12.126 -0.316 -14.323 1.00 89.75 83 GLY A C 1
ATOM 625 O O . GLY A 1 83 ? 11.524 0.583 -14.895 1.00 89.75 83 GLY A O 1
ATOM 626 N N . VAL A 1 84 ? 13.145 -0.119 -13.471 1.00 89.88 84 VAL A N 1
ATOM 627 C CA . VAL A 1 84 ? 13.867 1.126 -13.102 1.00 89.88 84 VAL A CA 1
ATOM 628 C C . VAL A 1 84 ? 12.997 2.357 -12.799 1.00 89.88 84 VAL A C 1
ATOM 630 O O . VAL A 1 84 ? 13.050 2.885 -11.696 1.00 89.88 84 VAL A O 1
ATOM 633 N N . VAL A 1 85 ? 12.217 2.834 -13.766 1.00 93.31 85 VAL A N 1
ATOM 634 C CA . VAL A 1 85 ? 11.295 3.978 -13.688 1.00 93.31 85 VAL A CA 1
ATOM 635 C C . VAL A 1 85 ? 9.823 3.565 -13.536 1.00 93.31 85 VAL A C 1
ATOM 637 O O . VAL A 1 85 ? 8.950 4.414 -13.375 1.00 93.31 85 VAL A O 1
ATOM 640 N N . ARG A 1 86 ? 9.521 2.263 -13.579 1.00 93.44 86 ARG A N 1
ATOM 641 C CA . ARG A 1 86 ? 8.165 1.715 -13.442 1.00 93.44 86 ARG A CA 1
ATOM 642 C C . ARG A 1 86 ? 7.740 1.601 -11.978 1.00 93.44 86 ARG A C 1
ATOM 644 O O . ARG A 1 86 ? 7.925 0.562 -11.342 1.00 93.44 86 ARG A O 1
ATOM 651 N N . GLY A 1 87 ? 7.152 2.674 -11.446 1.00 94.88 87 GLY A N 1
ATOM 652 C CA . GLY A 1 87 ? 6.670 2.729 -10.058 1.00 94.88 87 GLY A CA 1
ATOM 653 C C . GLY A 1 87 ? 5.658 1.634 -9.701 1.00 94.88 87 GLY A C 1
ATOM 654 O O . GLY A 1 87 ? 5.646 1.150 -8.572 1.00 94.88 87 GLY A O 1
ATOM 655 N N . ASP A 1 88 ? 4.868 1.164 -10.668 1.00 95.50 88 ASP A N 1
ATOM 656 C CA . ASP A 1 88 ? 3.940 0.044 -10.492 1.00 95.50 88 ASP A CA 1
ATOM 657 C C . ASP A 1 88 ? 4.649 -1.285 -10.178 1.00 95.50 88 ASP A C 1
ATOM 659 O O . ASP A 1 88 ? 4.131 -2.087 -9.404 1.00 95.50 88 ASP A O 1
ATOM 663 N N . LEU A 1 89 ? 5.848 -1.517 -10.722 1.00 96.81 89 LEU A N 1
ATOM 664 C CA . LEU A 1 89 ? 6.632 -2.722 -10.432 1.00 96.81 89 LEU A CA 1
ATOM 665 C C . LEU A 1 89 ? 7.271 -2.654 -9.041 1.00 96.81 89 LEU A C 1
ATOM 667 O O . LEU A 1 89 ? 7.301 -3.657 -8.330 1.00 96.81 89 LEU A O 1
ATOM 671 N N . PHE A 1 90 ? 7.708 -1.466 -8.613 1.00 97.81 90 PHE A N 1
ATOM 672 C CA . PHE A 1 90 ? 8.143 -1.242 -7.232 1.00 97.81 90 PHE A CA 1
ATOM 673 C C . PHE A 1 90 ? 7.000 -1.435 -6.231 1.00 97.81 90 PHE A C 1
ATOM 675 O O . PHE A 1 90 ? 7.214 -2.045 -5.184 1.00 97.81 90 PHE A O 1
ATOM 682 N N . ALA A 1 91 ? 5.781 -0.996 -6.565 1.00 97.56 91 ALA A N 1
ATOM 683 C CA . ALA A 1 91 ? 4.606 -1.218 -5.724 1.00 97.56 91 ALA A CA 1
ATOM 684 C C . ALA A 1 91 ? 4.351 -2.718 -5.530 1.00 97.56 91 ALA A C 1
ATOM 686 O O . ALA A 1 91 ? 4.237 -3.193 -4.404 1.00 97.56 91 ALA A O 1
ATOM 687 N N . GLN A 1 92 ? 4.358 -3.476 -6.627 1.00 97.19 92 GLN A N 1
ATOM 688 C CA . GLN A 1 92 ? 4.157 -4.923 -6.602 1.00 97.19 92 GLN A CA 1
ATOM 689 C C . GLN A 1 92 ? 5.252 -5.641 -5.813 1.00 97.19 92 GLN A C 1
ATOM 691 O O . GLN A 1 92 ? 4.946 -6.507 -4.996 1.00 97.19 92 GLN A O 1
ATOM 696 N N . ALA A 1 93 ? 6.514 -5.234 -5.972 1.00 97.19 93 ALA A N 1
ATOM 697 C CA . ALA A 1 93 ? 7.608 -5.736 -5.150 1.00 97.19 93 ALA A CA 1
ATOM 698 C C . ALA A 1 93 ? 7.390 -5.454 -3.655 1.00 97.19 93 ALA A C 1
ATOM 700 O O . ALA A 1 93 ? 7.635 -6.334 -2.831 1.00 97.19 93 ALA A O 1
ATOM 701 N N . ALA A 1 94 ? 6.892 -4.269 -3.294 1.00 97.44 94 ALA A N 1
ATOM 702 C CA . ALA A 1 94 ? 6.558 -3.939 -1.910 1.00 97.44 94 ALA A CA 1
ATOM 703 C C . ALA A 1 94 ? 5.401 -4.803 -1.367 1.00 97.44 94 ALA A C 1
ATOM 705 O O . ALA A 1 94 ? 5.495 -5.305 -0.247 1.00 97.44 94 ALA A O 1
ATOM 706 N N . TYR A 1 95 ? 4.358 -5.055 -2.168 1.00 97.31 95 TYR A N 1
ATOM 707 C CA . TYR A 1 95 ? 3.215 -5.893 -1.775 1.00 97.31 95 TYR A CA 1
ATOM 708 C C . TYR A 1 95 ? 3.615 -7.335 -1.429 1.00 97.31 95 TYR A C 1
ATOM 710 O O . TYR A 1 95 ? 3.011 -7.939 -0.546 1.00 97.31 95 TYR A O 1
ATOM 718 N N . THR A 1 96 ? 4.670 -7.880 -2.047 1.00 96.75 96 THR A N 1
ATOM 719 C CA . THR A 1 96 ? 5.168 -9.236 -1.723 1.00 96.75 96 THR A CA 1
ATOM 720 C C . THR A 1 96 ? 5.814 -9.374 -0.334 1.00 96.75 96 THR A C 1
ATOM 722 O O . THR A 1 96 ? 6.071 -10.490 0.126 1.00 96.75 96 THR A O 1
ATOM 725 N N . ASP A 1 97 ? 6.083 -8.258 0.347 1.00 95.69 97 ASP A N 1
ATOM 726 C CA . ASP A 1 97 ? 6.561 -8.217 1.735 1.00 95.69 97 ASP A CA 1
ATOM 727 C C . ASP A 1 97 ? 5.492 -7.655 2.703 1.00 95.69 97 ASP A C 1
ATOM 729 O O . ASP A 1 97 ? 5.797 -7.378 3.861 1.00 95.69 97 ASP A O 1
ATOM 733 N N . ALA A 1 98 ? 4.233 -7.498 2.271 1.00 94.38 98 ALA A N 1
ATOM 734 C CA . ALA A 1 98 ? 3.162 -6.937 3.103 1.00 94.38 98 ALA A CA 1
ATOM 735 C C . ALA A 1 98 ? 2.796 -7.815 4.315 1.00 94.38 98 ALA A C 1
ATOM 737 O O . ALA A 1 98 ? 2.329 -7.296 5.329 1.00 94.38 98 ALA A O 1
ATOM 738 N N . ASP A 1 99 ? 3.073 -9.125 4.271 1.00 93.00 99 ASP A N 1
ATOM 739 C CA . ASP A 1 99 ? 2.881 -10.053 5.398 1.00 93.00 99 ASP A CA 1
ATOM 740 C C . ASP A 1 99 ? 3.594 -9.579 6.683 1.00 93.00 99 ASP A C 1
ATOM 742 O O . ASP A 1 99 ? 3.166 -9.890 7.801 1.00 93.00 99 ASP A O 1
ATOM 746 N N . ILE A 1 100 ? 4.639 -8.757 6.526 1.00 92.81 100 ILE A N 1
ATOM 747 C CA . ILE A 1 100 ? 5.386 -8.133 7.616 1.00 92.81 100 ILE A CA 1
ATOM 748 C C . ILE A 1 100 ? 4.520 -7.269 8.538 1.00 92.81 100 ILE A C 1
ATOM 750 O O . ILE A 1 100 ? 4.824 -7.165 9.725 1.00 92.81 100 ILE A O 1
ATOM 754 N N . ILE A 1 101 ? 3.433 -6.682 8.026 1.00 92.12 101 ILE A N 1
ATOM 755 C CA . ILE A 1 101 ? 2.527 -5.821 8.795 1.00 92.12 101 ILE A CA 1
ATOM 756 C C . ILE A 1 101 ? 1.880 -6.630 9.924 1.00 92.12 101 ILE A C 1
ATOM 758 O O . ILE A 1 101 ? 1.922 -6.231 11.089 1.00 92.12 101 ILE A O 1
ATOM 762 N N . TRP A 1 102 ? 1.352 -7.815 9.612 1.00 90.31 102 TRP A N 1
ATOM 763 C CA . TRP A 1 102 ? 0.742 -8.696 10.611 1.00 90.31 102 TRP A CA 1
ATOM 764 C C . TRP A 1 102 ? 1.775 -9.323 11.545 1.00 90.31 102 TRP A C 1
ATOM 766 O O . TRP A 1 102 ? 1.506 -9.473 12.740 1.00 90.31 102 TRP A O 1
ATOM 776 N N . LEU A 1 103 ? 2.963 -9.666 11.034 1.00 89.12 103 LEU A N 1
ATOM 777 C CA . LEU A 1 103 ? 4.049 -10.182 11.872 1.00 89.12 103 LEU A CA 1
ATOM 778 C C . LEU A 1 103 ? 4.453 -9.158 12.932 1.00 89.12 103 LEU A C 1
ATOM 780 O O . LEU A 1 103 ? 4.548 -9.517 14.106 1.00 89.12 103 LEU A O 1
ATOM 784 N N . TYR A 1 104 ? 4.596 -7.893 12.532 1.00 88.56 104 TYR A N 1
ATOM 785 C CA . TYR A 1 104 ? 4.923 -6.797 13.435 1.00 88.56 104 TYR A CA 1
ATOM 786 C C . TYR A 1 104 ? 3.812 -6.530 14.455 1.00 88.56 104 TYR A C 1
ATOM 788 O O . TYR A 1 104 ? 4.105 -6.380 15.636 1.00 88.56 104 TYR A O 1
ATOM 796 N N . ARG A 1 105 ? 2.532 -6.523 14.049 1.00 86.62 105 ARG A N 1
ATOM 797 C CA . ARG A 1 105 ? 1.409 -6.359 14.999 1.00 86.62 105 ARG A CA 1
ATOM 798 C C . ARG A 1 105 ? 1.365 -7.471 16.053 1.00 86.62 105 ARG A C 1
ATOM 800 O O . ARG A 1 105 ? 0.960 -7.218 17.180 1.00 86.62 105 ARG A O 1
ATOM 807 N N . THR A 1 106 ? 1.770 -8.688 15.686 1.00 86.56 106 THR A N 1
ATOM 808 C CA . THR A 1 106 ? 1.697 -9.857 16.578 1.00 86.56 106 THR A CA 1
ATOM 809 C C . THR A 1 106 ? 2.908 -9.971 17.505 1.00 86.56 106 THR A C 1
ATOM 811 O O . THR A 1 106 ? 2.748 -10.266 18.684 1.00 86.56 106 THR A O 1
ATOM 814 N N . HIS A 1 107 ? 4.119 -9.761 16.979 1.00 86.12 107 HIS A N 1
ATOM 815 C CA . HIS A 1 107 ? 5.373 -10.052 17.689 1.00 86.12 107 HIS A CA 1
ATOM 816 C C . HIS A 1 107 ? 6.211 -8.802 17.991 1.00 86.12 107 HIS A C 1
ATOM 818 O O . HIS A 1 107 ? 7.229 -8.897 18.672 1.00 86.12 107 HIS A O 1
ATOM 824 N N . GLY A 1 108 ? 5.799 -7.633 17.499 1.00 85.62 108 GLY A N 1
ATOM 825 C CA . GLY A 1 108 ? 6.569 -6.401 17.593 1.00 85.62 108 GLY A CA 1
ATOM 826 C C . GLY A 1 108 ? 7.787 -6.370 16.656 1.00 85.62 108 GLY A C 1
ATOM 827 O O . GLY A 1 108 ? 7.845 -7.102 15.663 1.00 85.62 108 GLY A O 1
ATOM 828 N N . PRO A 1 109 ? 8.764 -5.488 16.936 1.00 85.25 109 PRO A N 1
ATOM 829 C CA . PRO A 1 109 ? 9.997 -5.386 16.164 1.00 85.25 109 PRO A CA 1
ATOM 830 C C . PRO A 1 109 ? 10.833 -6.667 16.258 1.00 85.25 109 PRO A C 1
ATOM 832 O O . PRO A 1 109 ? 11.189 -7.102 17.350 1.00 85.25 109 PRO A O 1
ATOM 835 N N . ASP A 1 110 ? 11.213 -7.222 15.109 1.00 87.06 110 ASP A N 1
ATOM 836 C CA . ASP A 1 110 ? 12.016 -8.441 15.015 1.00 87.06 110 ASP A CA 1
ATOM 837 C C . ASP A 1 110 ? 13.223 -8.229 14.088 1.00 87.06 110 ASP A C 1
ATOM 839 O O . ASP A 1 110 ? 13.085 -7.838 12.923 1.00 87.06 110 ASP A O 1
ATOM 843 N N . ALA A 1 111 ? 14.420 -8.512 14.608 1.00 87.44 111 ALA A N 1
ATOM 844 C CA . ALA A 1 111 ? 15.680 -8.383 13.884 1.00 87.44 111 ALA A CA 1
ATOM 845 C C . ALA A 1 111 ? 15.746 -9.298 12.650 1.00 87.44 111 ALA A C 1
ATOM 847 O O . ALA A 1 111 ? 16.302 -8.891 11.629 1.00 87.44 111 ALA A O 1
ATOM 848 N N . ALA A 1 112 ? 15.129 -10.486 12.697 1.00 89.12 112 ALA A N 1
ATOM 849 C CA . ALA A 1 112 ? 15.090 -11.404 11.555 1.00 89.12 112 ALA A CA 1
ATOM 850 C C . ALA A 1 112 ? 14.296 -10.821 10.371 1.00 89.12 112 ALA A C 1
ATOM 852 O O . ALA A 1 112 ? 14.553 -11.132 9.207 1.00 89.12 112 ALA A O 1
ATOM 853 N N . ASN A 1 113 ? 13.359 -9.922 10.668 1.00 90.88 113 ASN A N 1
ATOM 854 C CA . ASN A 1 113 ? 12.449 -9.308 9.713 1.00 90.88 113 ASN A CA 1
ATOM 855 C C . ASN A 1 113 ? 12.835 -7.866 9.334 1.00 90.88 113 ASN A C 1
ATOM 857 O O . ASN A 1 113 ? 12.267 -7.303 8.395 1.00 90.88 113 ASN A O 1
ATOM 861 N N . ALA A 1 114 ? 13.841 -7.280 9.990 1.00 90.94 114 ALA A N 1
ATOM 862 C CA . ALA A 1 114 ? 14.263 -5.896 9.774 1.00 90.94 114 ALA A CA 1
ATOM 863 C C . ALA A 1 114 ? 14.659 -5.608 8.315 1.00 90.94 114 ALA A C 1
ATOM 865 O O . ALA A 1 114 ? 14.224 -4.611 7.737 1.00 90.94 114 ALA A O 1
ATOM 866 N N . ALA A 1 115 ? 15.417 -6.511 7.683 1.00 92.50 115 ALA A N 1
ATOM 867 C CA . ALA A 1 115 ? 15.821 -6.358 6.285 1.00 92.50 115 ALA A CA 1
ATOM 868 C C . ALA A 1 115 ? 14.623 -6.413 5.321 1.00 92.50 115 ALA A C 1
ATOM 870 O O . ALA A 1 115 ? 14.606 -5.707 4.315 1.00 92.50 115 ALA A O 1
ATOM 871 N N . ARG A 1 116 ? 13.608 -7.234 5.624 1.00 92.94 116 ARG A N 1
ATOM 872 C CA . ARG A 1 116 ? 12.374 -7.322 4.824 1.00 92.94 116 ARG A CA 1
ATOM 873 C C . ARG A 1 116 ? 11.558 -6.045 4.954 1.00 92.94 116 ARG A C 1
ATOM 875 O O . ARG A 1 116 ? 11.188 -5.458 3.945 1.00 92.94 116 ARG A O 1
ATOM 882 N N . LEU A 1 117 ? 11.376 -5.568 6.184 1.00 93.88 117 LEU A N 1
ATOM 883 C CA . LEU A 1 117 ? 10.692 -4.309 6.462 1.00 93.88 117 LEU A CA 1
ATOM 884 C C . LEU A 1 117 ? 11.370 -3.128 5.755 1.00 93.88 117 LEU A C 1
ATOM 886 O O . LEU A 1 117 ? 10.693 -2.307 5.140 1.00 93.88 117 LEU A O 1
ATOM 890 N N . GLN A 1 118 ? 12.702 -3.047 5.806 1.00 94.56 118 GLN A N 1
ATOM 891 C CA . GLN A 1 118 ? 13.447 -1.986 5.132 1.00 94.56 118 GLN A CA 1
ATOM 892 C C . GLN A 1 118 ? 13.267 -2.038 3.611 1.00 94.56 118 GLN A C 1
ATOM 894 O O . GLN A 1 118 ? 13.074 -0.996 2.990 1.00 94.56 118 GLN A O 1
ATOM 899 N N . ARG A 1 119 ? 13.291 -3.232 3.005 1.00 95.75 119 ARG A N 1
ATOM 900 C CA . ARG A 1 119 ? 13.034 -3.380 1.566 1.00 95.75 119 ARG A CA 1
ATOM 901 C C . ARG A 1 119 ? 11.603 -3.022 1.189 1.00 95.75 119 ARG A C 1
ATOM 903 O O . ARG A 1 119 ? 11.421 -2.313 0.208 1.00 95.75 119 ARG A O 1
ATOM 910 N N . ALA A 1 120 ? 10.612 -3.477 1.956 1.00 96.31 120 ALA A N 1
ATOM 911 C CA . ALA A 1 120 ? 9.209 -3.142 1.724 1.00 96.31 120 ALA A CA 1
ATOM 912 C C . ALA A 1 120 ? 9.006 -1.622 1.733 1.00 96.31 120 ALA A C 1
ATOM 914 O O . ALA A 1 120 ? 8.417 -1.077 0.804 1.00 96.31 120 ALA A O 1
ATOM 915 N N . LYS A 1 121 ? 9.590 -0.933 2.725 1.00 96.31 121 LYS A N 1
ATOM 916 C CA . LYS A 1 121 ? 9.590 0.534 2.806 1.00 96.31 121 LYS A CA 1
ATOM 917 C C . LYS A 1 121 ? 10.273 1.179 1.606 1.00 96.31 121 LYS A C 1
ATOM 919 O O . LYS A 1 121 ? 9.649 1.995 0.945 1.00 96.31 121 LYS A O 1
ATOM 924 N N . ALA A 1 122 ? 11.504 0.782 1.287 1.00 96.69 122 ALA A N 1
ATOM 925 C CA . ALA A 1 122 ? 12.253 1.363 0.172 1.00 96.69 122 ALA A CA 1
ATOM 926 C C . ALA A 1 122 ? 11.529 1.183 -1.174 1.00 96.69 122 ALA A C 1
ATOM 928 O O . ALA A 1 122 ? 11.479 2.105 -1.984 1.00 96.69 122 ALA A O 1
ATOM 929 N N . ASN A 1 123 ? 10.927 0.012 -1.402 1.00 97.69 123 ASN A N 1
ATOM 930 C CA . ASN A 1 123 ? 10.142 -0.251 -2.603 1.00 97.69 123 ASN A CA 1
ATOM 931 C C . ASN A 1 123 ? 8.837 0.557 -2.618 1.00 97.69 123 ASN A C 1
ATOM 933 O O . ASN A 1 123 ? 8.491 1.104 -3.658 1.00 97.69 123 ASN A O 1
ATOM 937 N N . ALA A 1 124 ? 8.131 0.677 -1.489 1.00 97.62 124 ALA A N 1
ATOM 938 C CA . ALA A 1 124 ? 6.928 1.503 -1.396 1.00 97.62 124 ALA A CA 1
ATOM 939 C C . ALA A 1 124 ? 7.241 2.993 -1.626 1.00 97.62 124 ALA A C 1
ATOM 941 O O . ALA A 1 124 ? 6.530 3.659 -2.372 1.00 97.62 124 ALA A O 1
ATOM 942 N N . GLU A 1 125 ? 8.338 3.500 -1.059 1.00 97.44 125 GLU A N 1
ATOM 943 C CA . GLU A 1 125 ? 8.829 4.866 -1.275 1.00 97.44 125 GLU A CA 1
ATOM 944 C C . GLU A 1 125 ? 9.201 5.108 -2.746 1.00 97.44 125 GLU A C 1
ATOM 946 O O . GLU A 1 125 ? 8.777 6.102 -3.335 1.00 97.44 125 GLU A O 1
ATOM 951 N N . ALA A 1 126 ? 9.929 4.179 -3.376 1.00 98.00 126 ALA A N 1
ATOM 952 C CA . ALA A 1 126 ? 10.238 4.250 -4.804 1.00 98.00 126 ALA A CA 1
ATOM 953 C C . ALA A 1 126 ? 8.966 4.208 -5.666 1.00 98.00 126 ALA A C 1
ATOM 955 O O . ALA A 1 126 ? 8.846 4.956 -6.637 1.00 98.00 126 ALA A O 1
ATOM 956 N N . ALA A 1 127 ? 7.994 3.374 -5.290 1.00 98.00 127 ALA A N 1
ATOM 957 C CA . ALA A 1 127 ? 6.721 3.260 -5.982 1.00 98.00 127 ALA A CA 1
ATOM 958 C C . ALA A 1 127 ? 5.952 4.581 -5.980 1.00 98.00 127 ALA A C 1
ATOM 960 O O . ALA A 1 127 ? 5.523 5.026 -7.040 1.00 98.00 127 ALA A O 1
ATOM 961 N N . VAL A 1 128 ? 5.814 5.232 -4.822 1.00 97.88 128 VAL A N 1
ATOM 962 C CA . VAL A 1 128 ? 5.090 6.509 -4.726 1.00 97.88 128 VAL A CA 1
ATOM 963 C C . VAL A 1 128 ? 5.882 7.683 -5.304 1.00 97.88 128 VAL A C 1
ATOM 965 O O . VAL A 1 128 ? 5.281 8.644 -5.771 1.00 97.88 128 VAL A O 1
ATOM 968 N N . ALA A 1 129 ? 7.215 7.608 -5.340 1.00 97.81 129 ALA A N 1
ATOM 969 C CA . ALA A 1 129 ? 8.041 8.610 -6.011 1.00 97.81 129 ALA A CA 1
ATOM 970 C C . ALA A 1 129 ? 7.897 8.553 -7.543 1.00 97.81 129 ALA A C 1
ATOM 972 O O . ALA A 1 129 ? 7.836 9.591 -8.198 1.00 97.81 129 ALA A O 1
ATOM 973 N N . LEU A 1 130 ? 7.830 7.345 -8.114 1.00 97.56 130 LEU A N 1
ATOM 974 C CA . LEU A 1 130 ? 7.729 7.123 -9.563 1.00 97.56 130 LEU A CA 1
ATOM 975 C C . LEU A 1 130 ? 6.279 7.124 -10.075 1.00 97.56 130 LEU A C 1
ATOM 977 O O . LEU A 1 130 ? 6.023 7.505 -11.214 1.00 97.56 130 LEU A O 1
ATOM 981 N N . ALA A 1 131 ? 5.329 6.693 -9.246 1.00 95.81 131 ALA A N 1
ATOM 982 C CA . ALA A 1 131 ? 3.904 6.612 -9.548 1.00 95.81 131 ALA A CA 1
ATOM 983 C C . ALA A 1 131 ? 3.076 7.190 -8.381 1.00 95.81 131 ALA A C 1
ATOM 985 O O . ALA A 1 131 ? 2.363 6.451 -7.694 1.00 95.81 131 ALA A O 1
ATOM 986 N N . PRO A 1 132 ? 3.117 8.519 -8.159 1.00 96.44 132 PRO A N 1
ATOM 987 C CA . PRO A 1 132 ? 2.464 9.167 -7.018 1.00 96.44 132 PRO A CA 1
ATOM 988 C C . PRO A 1 132 ? 0.941 9.035 -7.019 1.00 96.44 132 PRO A C 1
ATOM 990 O O . PRO A 1 132 ? 0.320 9.265 -5.992 1.00 96.44 132 PRO A O 1
ATOM 993 N N . VAL A 1 133 ? 0.331 8.643 -8.138 1.00 96.31 133 VAL A N 1
ATOM 994 C CA . VAL A 1 133 ? -1.114 8.390 -8.252 1.00 96.31 133 VAL A CA 1
ATOM 995 C C . VAL A 1 133 ? -1.541 7.018 -7.707 1.00 96.31 133 VAL A C 1
ATOM 997 O O . VAL A 1 133 ? -2.728 6.711 -7.676 1.00 96.31 133 VAL A O 1
ATOM 1000 N N . ASN A 1 134 ? -0.603 6.165 -7.280 1.00 96.69 134 ASN A N 1
ATOM 1001 C CA . ASN A 1 134 ? -0.929 4.840 -6.763 1.00 96.69 134 ASN A CA 1
ATOM 1002 C C . ASN A 1 134 ? -1.350 4.896 -5.283 1.00 96.69 134 ASN A C 1
ATOM 1004 O O . ASN A 1 134 ? -0.528 4.757 -4.374 1.00 96.69 134 ASN A O 1
ATOM 1008 N N . GLY A 1 135 ? -2.656 5.034 -5.042 1.00 97.31 135 GLY A N 1
ATOM 1009 C CA . GLY A 1 135 ? -3.208 5.079 -3.687 1.00 97.31 135 GLY A CA 1
ATOM 1010 C C . GLY A 1 135 ? -2.992 3.811 -2.857 1.00 97.31 135 GLY A C 1
ATOM 1011 O O . GLY A 1 135 ? -2.874 3.907 -1.640 1.00 97.31 135 GLY A O 1
ATOM 1012 N N . ALA A 1 136 ? -2.864 2.636 -3.480 1.00 97.81 136 ALA A N 1
ATOM 1013 C CA . ALA A 1 136 ? -2.574 1.399 -2.755 1.00 97.81 136 ALA A CA 1
ATOM 1014 C C . ALA A 1 136 ? -1.120 1.362 -2.247 1.00 97.81 136 ALA A C 1
ATOM 1016 O O . ALA A 1 136 ? -0.852 0.864 -1.158 1.00 97.81 136 ALA A O 1
ATOM 1017 N N . ALA A 1 137 ? -0.164 1.913 -3.003 1.00 97.88 137 ALA A N 1
ATOM 1018 C CA . ALA A 1 137 ? 1.223 2.047 -2.546 1.00 97.88 137 ALA A CA 1
ATOM 1019 C C . ALA A 1 137 ? 1.346 3.049 -1.385 1.00 97.88 137 ALA A C 1
ATOM 1021 O O . ALA A 1 137 ? 2.056 2.782 -0.416 1.00 97.88 137 ALA A O 1
ATOM 1022 N N . TRP A 1 138 ? 0.603 4.159 -1.446 1.00 98.31 138 TRP A N 1
ATOM 1023 C CA . TRP A 1 138 ? 0.494 5.102 -0.331 1.00 98.31 138 TRP A CA 1
ATOM 1024 C C . TRP A 1 138 ? -0.115 4.467 0.920 1.00 98.31 138 TRP A C 1
ATOM 1026 O O . TRP A 1 138 ? 0.409 4.668 2.013 1.00 98.31 138 TRP A O 1
ATOM 1036 N N . LEU A 1 139 ? -1.174 3.664 0.765 1.00 98.00 139 LEU A N 1
ATOM 1037 C CA . LEU A 1 139 ? -1.778 2.946 1.887 1.00 98.00 139 LEU A CA 1
ATOM 1038 C C . LEU A 1 139 ? -0.796 1.950 2.509 1.00 98.00 139 LEU A C 1
ATOM 1040 O O . LEU A 1 139 ? -0.613 1.974 3.722 1.00 98.00 139 LEU A O 1
ATOM 1044 N N . LEU A 1 140 ? -0.089 1.155 1.696 1.00 97.56 140 LEU A N 1
ATOM 1045 C CA . LEU A 1 140 ? 0.951 0.258 2.207 1.00 97.56 140 LEU A CA 1
ATOM 1046 C C . LEU A 1 140 ? 1.993 1.031 3.026 1.00 97.56 140 LEU A C 1
ATOM 1048 O O . LEU A 1 140 ? 2.370 0.601 4.111 1.00 97.56 140 LEU A O 1
ATOM 1052 N N . LEU A 1 141 ? 2.460 2.178 2.525 1.00 96.62 141 LEU A N 1
ATOM 1053 C CA . LEU A 1 141 ? 3.443 2.996 3.234 1.00 96.62 141 LEU A CA 1
ATOM 1054 C C . LEU A 1 141 ? 2.909 3.510 4.582 1.00 96.62 141 LEU A C 1
ATOM 1056 O O . LEU A 1 141 ? 3.684 3.629 5.530 1.00 96.62 141 LEU A O 1
ATOM 1060 N N . ALA A 1 142 ? 1.605 3.779 4.673 1.00 95.88 142 ALA A N 1
ATOM 1061 C CA . ALA A 1 142 ? 0.945 4.150 5.919 1.00 95.88 142 ALA A CA 1
ATOM 1062 C C . ALA A 1 142 ? 0.849 2.979 6.910 1.00 95.88 142 ALA A C 1
ATOM 1064 O O . ALA A 1 142 ? 1.016 3.189 8.109 1.00 95.88 142 ALA A O 1
ATOM 1065 N N . GLU A 1 143 ? 0.588 1.764 6.421 1.00 94.88 143 GLU A N 1
ATOM 1066 C CA . GLU A 1 143 ? 0.435 0.551 7.237 1.00 94.88 143 GLU A CA 1
ATOM 1067 C C . GLU A 1 143 ? 1.765 -0.059 7.690 1.00 94.88 143 GLU A C 1
ATOM 1069 O O . GLU A 1 143 ? 1.819 -0.754 8.712 1.00 94.88 143 GLU A O 1
ATOM 1074 N N . LEU A 1 144 ? 2.842 0.167 6.9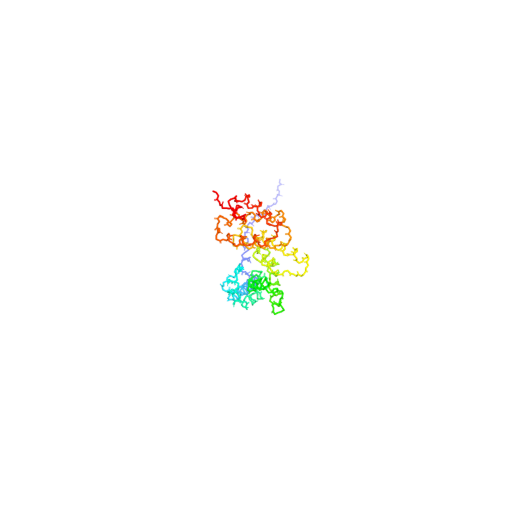32 1.00 94.69 144 LEU A N 1
ATOM 1075 C CA . LEU A 1 144 ? 4.160 -0.335 7.289 1.00 94.69 144 LEU A CA 1
ATOM 1076 C C . LEU A 1 144 ? 4.576 0.236 8.654 1.00 94.69 144 LEU A C 1
ATOM 1078 O O . LEU A 1 144 ? 4.501 1.448 8.861 1.00 94.69 144 LEU A O 1
ATOM 1082 N N . PRO A 1 145 ? 5.079 -0.612 9.573 1.00 90.25 145 PRO A N 1
ATOM 1083 C CA . PRO A 1 145 ? 5.453 -0.194 10.916 1.00 90.25 145 PRO A CA 1
ATOM 1084 C C . PRO A 1 145 ? 6.292 1.087 10.914 1.00 90.25 145 PRO A C 1
ATOM 1086 O O . PRO A 1 145 ? 7.364 1.096 10.288 1.00 90.25 145 PRO A O 1
ATOM 1089 N N . PRO A 1 146 ? 5.856 2.171 11.577 1.00 83.75 146 PRO A N 1
ATOM 1090 C CA . PRO A 1 146 ? 6.608 3.414 11.571 1.00 83.75 146 PRO A CA 1
ATOM 1091 C C . PRO A 1 146 ? 7.962 3.223 12.265 1.00 83.75 146 PRO A C 1
ATOM 1093 O O . PRO A 1 146 ? 8.185 2.293 13.041 1.00 83.75 146 PRO A O 1
ATOM 1096 N N . GLY A 1 147 ? 8.914 4.102 11.950 1.00 79.56 147 GLY A N 1
ATOM 1097 C CA . GLY A 1 147 ? 10.092 4.261 12.804 1.00 79.56 147 GLY A CA 1
ATOM 1098 C C . GLY A 1 147 ? 9.705 4.787 14.194 1.00 79.56 147 GLY A C 1
ATOM 1099 O O . GLY A 1 147 ? 8.546 5.086 14.465 1.00 79.56 147 GLY A O 1
ATOM 1100 N N . SER A 1 148 ? 10.680 4.948 15.082 1.00 79.62 148 SER A N 1
ATOM 1101 C CA . SER A 1 148 ? 10.432 5.517 16.408 1.00 79.62 148 SER A CA 1
ATOM 1102 C C . SER A 1 148 ? 10.178 7.030 16.351 1.00 79.62 148 SER A C 1
ATOM 1104 O O . SER A 1 148 ? 10.989 7.773 15.792 1.00 79.62 148 SER A O 1
ATOM 1106 N N . GLY A 1 149 ? 9.115 7.489 17.018 1.00 84.12 149 GLY A N 1
ATOM 1107 C CA . GLY A 1 149 ? 8.866 8.900 17.330 1.00 84.12 149 GLY A CA 1
ATOM 1108 C C . GLY A 1 149 ? 7.824 9.599 16.448 1.00 84.12 149 GLY A C 1
ATOM 1109 O O . GLY A 1 149 ? 7.470 9.141 15.364 1.00 84.12 149 GLY A O 1
ATOM 1110 N N . LYS A 1 150 ? 7.380 10.778 16.904 1.00 85.75 150 LYS A N 1
ATOM 1111 C CA . LYS A 1 150 ? 6.266 11.549 16.314 1.00 85.75 150 LYS A CA 1
ATOM 1112 C C . LYS A 1 150 ? 6.432 11.876 14.827 1.00 85.75 150 LYS A C 1
ATOM 1114 O O . LYS A 1 150 ? 5.454 11.933 14.093 1.00 85.75 150 LYS A O 1
ATOM 1119 N N . ALA A 1 151 ? 7.663 12.097 14.365 1.00 87.25 151 ALA A N 1
ATOM 1120 C CA . ALA A 1 151 ? 7.922 12.391 12.955 1.00 87.25 151 ALA A CA 1
ATOM 1121 C C . ALA A 1 151 ? 7.629 11.185 12.046 1.00 87.25 151 ALA A C 1
ATOM 1123 O O . ALA A 1 151 ? 7.170 11.361 10.920 1.00 87.25 151 ALA A O 1
ATOM 1124 N N . ALA A 1 152 ? 7.883 9.964 12.524 1.00 87.19 152 ALA A N 1
ATOM 1125 C CA . ALA A 1 152 ? 7.573 8.750 11.778 1.00 87.19 152 ALA A CA 1
ATOM 1126 C C . ALA A 1 152 ? 6.061 8.481 11.750 1.00 87.19 152 ALA A C 1
ATOM 1128 O O . ALA A 1 152 ? 5.531 8.122 10.703 1.00 87.19 152 ALA A O 1
ATOM 1129 N N . GLU A 1 153 ? 5.365 8.732 12.861 1.00 86.06 153 GLU A N 1
ATOM 1130 C CA . GLU A 1 153 ? 3.898 8.672 12.932 1.00 86.06 153 GLU A CA 1
ATOM 1131 C C . GLU A 1 153 ? 3.246 9.679 11.974 1.00 86.06 153 GLU A C 1
ATOM 1133 O O . GLU A 1 153 ? 2.358 9.320 11.203 1.00 86.06 153 GLU A O 1
ATOM 1138 N N . ALA A 1 154 ? 3.742 10.922 11.945 1.00 89.19 154 ALA A N 1
ATOM 1139 C CA . ALA A 1 154 ? 3.257 11.950 11.027 1.00 89.19 154 ALA A CA 1
ATOM 1140 C C . ALA A 1 154 ? 3.441 11.551 9.555 1.00 89.19 154 ALA A C 1
ATOM 1142 O O . ALA A 1 154 ? 2.545 11.771 8.745 1.00 89.19 154 ALA A O 1
ATOM 1143 N N . LYS A 1 155 ? 4.567 10.914 9.201 1.00 91.69 155 LYS A N 1
ATOM 1144 C CA . LYS A 1 155 ? 4.779 10.376 7.846 1.00 91.69 155 LYS A CA 1
ATOM 1145 C C . LYS A 1 155 ? 3.754 9.303 7.483 1.00 91.69 155 LYS A C 1
ATOM 1147 O O . LYS A 1 155 ? 3.253 9.325 6.365 1.00 91.69 155 LYS A O 1
ATOM 1152 N N . GLY A 1 156 ? 3.429 8.405 8.415 1.00 92.38 156 GLY A N 1
ATOM 1153 C CA . GLY A 1 156 ? 2.379 7.403 8.214 1.00 92.38 156 GLY A CA 1
ATOM 1154 C C . GLY A 1 156 ? 1.013 8.047 7.970 1.00 92.38 156 GLY A C 1
ATOM 1155 O O . GLY A 1 156 ? 0.300 7.650 7.054 1.00 92.38 156 GLY A O 1
ATOM 1156 N N . MET A 1 157 ? 0.685 9.105 8.719 1.00 92.62 157 MET A N 1
ATOM 1157 C CA . MET A 1 157 ? -0.564 9.845 8.522 1.00 92.62 157 MET A CA 1
ATOM 1158 C C . MET A 1 157 ? -0.614 10.578 7.176 1.00 92.62 157 MET A C 1
ATOM 1160 O O . MET A 1 157 ? -1.619 10.513 6.475 1.00 92.62 157 MET A O 1
ATOM 1164 N N . ILE A 1 158 ? 0.486 11.220 6.774 1.00 94.44 158 ILE A N 1
ATOM 1165 C CA . ILE A 1 158 ? 0.602 11.849 5.450 1.00 94.44 158 ILE A CA 1
ATOM 1166 C C . ILE A 1 158 ? 0.430 10.794 4.353 1.00 94.44 158 ILE A C 1
ATOM 1168 O O . ILE A 1 158 ? -0.304 11.023 3.398 1.00 94.44 158 ILE A O 1
ATOM 1172 N N . ALA A 1 159 ? 1.053 9.621 4.490 1.00 96.69 159 ALA A N 1
ATOM 1173 C CA . ALA A 1 159 ? 0.884 8.534 3.532 1.00 9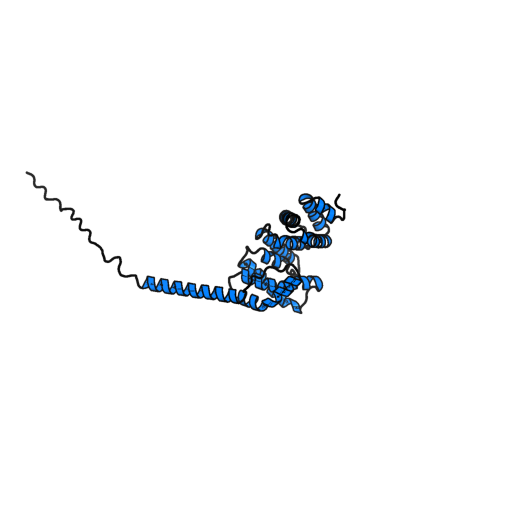6.69 159 ALA A CA 1
ATOM 1174 C C . ALA A 1 159 ? -0.580 8.062 3.456 1.00 96.69 159 ALA A C 1
ATOM 1176 O O . ALA A 1 159 ? -1.102 7.861 2.359 1.00 96.69 159 ALA A O 1
ATOM 1177 N N . LEU A 1 160 ? -1.279 7.975 4.593 1.00 96.88 160 LEU A N 1
ATOM 1178 C CA . LEU A 1 160 ? -2.702 7.638 4.624 1.00 96.88 160 LEU A CA 1
ATOM 1179 C C . LEU A 1 160 ? -3.546 8.693 3.898 1.00 96.88 160 LEU A C 1
ATOM 1181 O O . LEU A 1 160 ? -4.358 8.337 3.044 1.00 96.88 160 LEU A O 1
ATOM 1185 N N . GLN A 1 161 ? -3.324 9.981 4.170 1.00 96.44 161 GLN A N 1
ATOM 1186 C CA . GLN A 1 161 ? -3.991 11.079 3.463 1.00 96.44 161 GLN A CA 1
ATOM 1187 C C . GLN A 1 161 ? -3.723 11.017 1.954 1.00 96.44 161 GLN A C 1
ATOM 1189 O O . GLN A 1 161 ? -4.654 11.081 1.153 1.00 96.44 161 GLN A O 1
ATOM 1194 N N . MET A 1 162 ? -2.467 10.817 1.546 1.00 97.81 162 MET A N 1
ATOM 1195 C CA . MET A 1 162 ? -2.109 10.670 0.133 1.00 97.81 162 MET A CA 1
ATOM 1196 C C . MET A 1 162 ? -2.810 9.477 -0.514 1.00 97.81 162 MET A C 1
ATOM 1198 O O . MET A 1 162 ? -3.209 9.568 -1.676 1.00 97.81 162 MET A O 1
ATOM 1202 N N . SER A 1 163 ? -3.035 8.388 0.227 1.00 97.75 163 SER A N 1
ATOM 1203 C CA . SER A 1 163 ? -3.818 7.258 -0.273 1.00 97.75 163 SER A CA 1
ATOM 1204 C C . SER A 1 163 ? -5.237 7.688 -0.652 1.00 97.75 163 SER A C 1
ATOM 1206 O O . SER A 1 163 ? -5.703 7.310 -1.726 1.00 97.75 163 SER A O 1
ATOM 1208 N N . TYR A 1 164 ? -5.890 8.525 0.162 1.00 96.81 164 TYR A N 1
ATOM 1209 C CA . TYR A 1 164 ? -7.219 9.068 -0.124 1.00 96.81 164 TYR A CA 1
ATOM 1210 C C . TYR A 1 164 ? -7.208 10.032 -1.310 1.00 96.81 164 TYR A C 1
ATOM 1212 O O . TYR A 1 164 ? -8.046 9.904 -2.201 1.00 96.81 164 TYR A O 1
ATOM 1220 N N . PHE A 1 165 ? -6.237 10.947 -1.370 1.00 95.81 165 PHE A N 1
ATOM 1221 C CA . PHE A 1 165 ? -6.138 11.927 -2.457 1.00 95.81 165 PHE A CA 1
ATOM 1222 C C . PHE A 1 165 ? -5.905 11.290 -3.829 1.00 95.81 165 PHE A C 1
ATOM 1224 O O . PHE A 1 165 ? -6.393 11.790 -4.839 1.00 95.81 165 PHE A O 1
ATOM 1231 N N . THR A 1 166 ? -5.142 10.200 -3.877 1.00 96.44 166 THR A N 1
ATOM 1232 C CA . THR A 1 166 ? -4.678 9.604 -5.140 1.00 96.44 166 THR A CA 1
ATOM 1233 C C . THR A 1 166 ? -5.585 8.487 -5.646 1.00 96.44 166 THR A C 1
ATOM 1235 O O . THR A 1 166 ? -5.576 8.184 -6.836 1.00 96.44 166 THR A O 1
ATOM 1238 N N . ALA A 1 167 ? -6.416 7.908 -4.777 1.00 94.81 167 ALA A N 1
ATOM 1239 C CA . ALA A 1 167 ? -7.452 6.955 -5.163 1.00 94.81 167 ALA A CA 1
ATOM 1240 C C . ALA A 1 167 ? -8.738 7.165 -4.335 1.00 94.81 167 ALA A C 1
ATOM 1242 O O . ALA A 1 167 ? -9.085 6.303 -3.513 1.00 94.81 167 ALA A O 1
ATOM 1243 N N . PRO A 1 168 ? -9.441 8.298 -4.517 1.00 93.06 168 PRO A N 1
ATOM 1244 C CA . PRO A 1 168 ? -10.686 8.572 -3.805 1.00 93.06 168 PRO A CA 1
ATOM 1245 C C . PRO A 1 168 ? -11.773 7.568 -4.212 1.00 93.06 168 PRO A C 1
ATOM 1247 O O . PRO A 1 168 ? -11.843 7.168 -5.374 1.00 93.06 168 PRO A O 1
ATOM 1250 N N . ASN A 1 169 ? -12.634 7.172 -3.269 1.00 87.69 169 ASN A N 1
ATOM 1251 C CA . ASN A 1 169 ? -13.746 6.231 -3.495 1.00 87.69 169 ASN A CA 1
ATOM 1252 C C . ASN A 1 169 ? -13.321 4.871 -4.082 1.00 87.69 169 ASN A C 1
ATOM 1254 O O . ASN A 1 169 ? -14.078 4.225 -4.817 1.00 87.69 169 ASN A O 1
ATOM 1258 N N . ASN A 1 170 ? -12.090 4.436 -3.806 1.00 92.19 170 ASN A N 1
ATOM 1259 C CA . ASN A 1 170 ? -11.645 3.111 -4.201 1.00 92.19 170 ASN A CA 1
ATOM 1260 C C . ASN A 1 170 ? -12.139 2.078 -3.182 1.00 92.19 170 ASN A C 1
ATOM 1262 O O . ASN A 1 170 ? -11.514 1.888 -2.138 1.00 92.19 170 ASN A O 1
ATOM 1266 N N . ALA A 1 171 ? -13.226 1.383 -3.533 1.00 90.94 171 ALA A N 1
ATOM 1267 C CA . ALA A 1 171 ? -13.876 0.390 -2.681 1.00 90.94 171 ALA A CA 1
ATOM 1268 C C . ALA A 1 171 ? -12.891 -0.658 -2.155 1.00 90.94 171 ALA A C 1
ATOM 1270 O O . ALA A 1 171 ? -12.955 -1.048 -0.997 1.00 90.94 171 ALA A O 1
ATOM 1271 N N . SER A 1 172 ? -11.940 -1.096 -2.989 1.00 91.94 172 SER A N 1
ATOM 1272 C CA . SER A 1 172 ? -11.002 -2.140 -2.582 1.00 91.94 172 SER A CA 1
ATOM 1273 C C . SER A 1 172 ? -10.063 -1.687 -1.467 1.00 91.94 172 SER A C 1
ATOM 1275 O O . SER A 1 172 ? -9.462 -2.533 -0.837 1.00 91.94 172 SER A O 1
ATOM 1277 N N . LEU A 1 173 ? -9.892 -0.385 -1.228 1.00 95.38 173 LEU A N 1
ATOM 1278 C CA . LEU A 1 173 ? -9.005 0.149 -0.188 1.00 95.38 173 LEU A CA 1
ATOM 1279 C C . LEU A 1 173 ? -9.774 0.677 1.029 1.00 95.38 173 LEU A C 1
ATOM 1281 O O . LEU A 1 173 ? -9.157 1.002 2.041 1.00 95.38 173 LEU A O 1
ATOM 1285 N N . ALA A 1 174 ? -11.100 0.768 0.928 1.00 95.19 174 ALA A N 1
ATOM 1286 C CA . ALA A 1 174 ? -11.928 1.533 1.845 1.00 95.19 174 ALA A CA 1
ATOM 1287 C C . ALA A 1 174 ? -11.848 1.012 3.290 1.00 95.19 174 ALA A C 1
ATOM 1289 O O . ALA A 1 174 ? -11.564 1.781 4.211 1.00 95.19 174 ALA A O 1
ATOM 1290 N N . ALA A 1 175 ? -12.014 -0.300 3.504 1.00 94.69 175 ALA A N 1
ATOM 1291 C CA . ALA A 1 175 ? -11.890 -0.874 4.845 1.00 94.69 175 ALA A CA 1
ATOM 1292 C C . ALA A 1 175 ? -10.490 -0.663 5.423 1.00 94.69 175 ALA A C 1
ATOM 1294 O O . ALA A 1 175 ? -10.369 -0.105 6.507 1.00 94.69 175 ALA A O 1
ATOM 1295 N N . ALA A 1 176 ? -9.436 -1.023 4.689 1.00 95.12 176 ALA A N 1
ATOM 1296 C CA . ALA A 1 176 ? -8.063 -0.915 5.179 1.00 95.12 176 ALA A CA 1
ATOM 1297 C C . ALA A 1 176 ? -7.664 0.529 5.530 1.00 95.12 176 ALA A C 1
ATOM 1299 O O . ALA A 1 176 ? -7.007 0.767 6.543 1.00 95.12 176 ALA A O 1
ATOM 1300 N N . ARG A 1 177 ? -8.135 1.526 4.770 1.00 96.88 177 ARG A N 1
ATOM 1301 C CA . ARG A 1 177 ? -7.940 2.940 5.125 1.00 96.88 177 ARG A CA 1
ATOM 1302 C C . ARG A 1 177 ? -8.656 3.335 6.411 1.00 96.88 177 ARG A C 1
ATOM 1304 O O . ARG A 1 177 ? -8.072 4.061 7.216 1.00 96.88 177 ARG A O 1
ATOM 1311 N N . ILE A 1 178 ? -9.894 2.881 6.614 1.00 96.50 178 ILE A N 1
ATOM 1312 C CA . ILE A 1 178 ? -10.630 3.115 7.865 1.00 96.50 178 ILE A CA 1
ATOM 1313 C C . ILE A 1 178 ? -9.913 2.428 9.029 1.00 96.50 178 ILE A C 1
ATOM 1315 O O . ILE A 1 178 ? -9.710 3.055 10.066 1.00 96.50 178 ILE A O 1
ATOM 1319 N N . GLU A 1 179 ? -9.479 1.178 8.859 1.00 95.19 179 GLU A N 1
ATOM 1320 C CA . GLU A 1 179 ? -8.726 0.444 9.877 1.00 95.19 179 GLU A CA 1
ATOM 1321 C C . GLU A 1 179 ? -7.446 1.186 10.270 1.00 95.19 179 GLU A C 1
ATOM 1323 O O . GLU A 1 179 ? -7.199 1.405 11.457 1.00 95.19 179 GLU A O 1
ATOM 1328 N N . GLN A 1 180 ? -6.665 1.632 9.284 1.00 95.00 180 GLN A N 1
ATOM 1329 C CA . GLN A 1 180 ? -5.420 2.356 9.519 1.00 95.00 180 GLN A CA 1
ATOM 1330 C C . GLN A 1 180 ? -5.655 3.725 10.172 1.00 95.00 180 GLN A C 1
ATOM 1332 O O . GLN A 1 180 ? -4.892 4.126 11.053 1.00 95.00 180 GLN A O 1
ATOM 1337 N N . ALA A 1 181 ? -6.718 4.436 9.783 1.00 95.50 181 ALA A N 1
ATOM 1338 C CA . ALA A 1 181 ? -7.103 5.697 10.413 1.00 95.50 181 ALA A CA 1
ATOM 1339 C C . ALA A 1 181 ? -7.457 5.491 11.895 1.00 95.50 181 ALA A C 1
ATOM 1341 O O . ALA A 1 181 ? -6.962 6.206 12.766 1.00 95.50 181 ALA A O 1
ATOM 1342 N N . LEU A 1 182 ? -8.275 4.478 12.189 1.00 95.44 182 LEU A N 1
ATOM 1343 C CA . LEU A 1 182 ? -8.740 4.167 13.541 1.00 95.44 182 LEU A CA 1
ATOM 1344 C C . LEU A 1 182 ? -7.631 3.631 14.452 1.00 95.44 182 LEU A C 1
ATOM 1346 O O . LEU A 1 182 ? -7.636 3.929 15.648 1.00 95.44 182 LEU A O 1
ATOM 1350 N N . ALA A 1 183 ? -6.669 2.896 13.892 1.00 91.75 183 ALA A N 1
ATOM 1351 C CA . ALA A 1 183 ? -5.497 2.399 14.608 1.00 91.75 183 ALA A CA 1
ATOM 1352 C C . ALA A 1 183 ? -4.503 3.508 14.997 1.00 91.75 183 ALA A C 1
ATOM 1354 O O . ALA A 1 183 ? -3.612 3.275 15.817 1.00 91.75 183 ALA A O 1
ATOM 1355 N N . SER A 1 184 ? -4.626 4.709 14.420 1.00 89.50 184 SER A N 1
ATOM 1356 C CA . SER A 1 184 ? -3.727 5.813 14.735 1.00 89.50 184 SER A CA 1
ATOM 1357 C C . SER A 1 184 ? -3.894 6.285 16.186 1.00 89.50 184 SER A C 1
ATOM 1359 O O . SER A 1 184 ? -5.022 6.480 16.646 1.00 89.50 184 SER A O 1
ATOM 1361 N N . PRO A 1 185 ? -2.794 6.548 16.917 1.00 87.00 185 PRO A N 1
ATOM 1362 C CA . PRO A 1 185 ? -2.872 7.198 18.222 1.00 87.00 185 PRO A CA 1
ATOM 1363 C C . PRO A 1 185 ? -3.207 8.693 18.110 1.00 87.00 185 PRO A C 1
ATOM 1365 O O . PRO A 1 185 ? -3.576 9.313 19.107 1.00 87.00 185 PRO A O 1
ATOM 1368 N N . ALA A 1 186 ? -3.051 9.287 16.921 1.00 87.31 186 ALA A N 1
ATOM 1369 C CA . ALA A 1 186 ? -3.364 10.685 16.682 1.00 87.31 186 ALA A CA 1
ATOM 1370 C C . ALA A 1 186 ? -4.874 10.882 16.448 1.00 87.31 186 ALA A C 1
ATOM 1372 O O . ALA A 1 186 ? -5.530 9.996 15.890 1.00 87.31 186 ALA A O 1
ATOM 1373 N N . PRO A 1 187 ? -5.425 12.050 16.827 1.00 88.50 187 PRO A N 1
ATOM 1374 C CA . PRO A 1 187 ? -6.792 12.411 16.481 1.00 88.50 187 PRO A CA 1
ATOM 1375 C C . PRO A 1 187 ? -7.003 12.438 14.967 1.00 88.50 187 PRO A C 1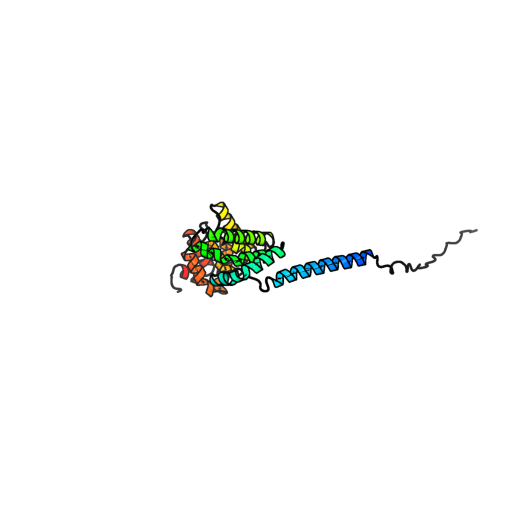
ATOM 1377 O O . PRO A 1 187 ? -6.157 12.952 14.232 1.00 88.50 187 PRO A O 1
ATOM 1380 N N . LEU A 1 188 ? -8.166 11.966 14.519 1.00 91.31 188 LEU A N 1
ATOM 1381 C CA . LEU A 1 188 ? -8.596 12.120 13.130 1.00 91.31 188 LEU A CA 1
ATOM 1382 C C . LEU A 1 188 ? -8.823 13.600 12.809 1.00 91.31 188 LEU A C 1
ATOM 1384 O O . LEU A 1 188 ? -9.705 14.242 13.389 1.00 91.31 188 LEU A O 1
ATOM 1388 N N . ASP A 1 189 ? -8.051 14.139 11.869 1.00 91.12 189 ASP A N 1
ATOM 1389 C CA . ASP A 1 189 ? -8.285 15.483 11.353 1.00 91.12 189 ASP A CA 1
ATOM 1390 C C . ASP A 1 189 ? -9.585 15.561 10.532 1.00 91.12 189 ASP A C 1
ATOM 1392 O O . ASP A 1 189 ? -10.220 14.557 10.198 1.00 91.12 189 ASP A O 1
ATOM 1396 N N . ARG A 1 190 ? -10.017 16.789 10.237 1.00 92.00 190 ARG A N 1
ATOM 1397 C CA . ARG A 1 190 ? -11.279 17.037 9.532 1.00 92.00 190 ARG A CA 1
ATOM 1398 C C . ARG A 1 190 ? -11.286 16.465 8.111 1.00 92.00 190 ARG A C 1
ATOM 1400 O O . ARG A 1 190 ? -12.343 16.034 7.655 1.00 92.00 190 ARG A O 1
ATOM 1407 N N . ASP A 1 191 ? -10.146 16.464 7.431 1.00 91.69 191 ASP A N 1
ATOM 1408 C CA . ASP A 1 191 ? -10.054 16.027 6.038 1.00 91.69 191 ASP A CA 1
ATOM 1409 C C . ASP A 1 191 ? -10.179 14.501 5.956 1.00 91.69 191 ASP A C 1
ATOM 1411 O O . ASP A 1 191 ? -10.983 13.979 5.185 1.00 91.69 191 ASP A O 1
ATOM 1415 N N . LEU A 1 192 ? -9.480 13.778 6.835 1.00 92.94 192 LEU A N 1
ATOM 1416 C CA . LEU A 1 192 ? -9.610 12.332 7.001 1.00 92.94 192 LEU A CA 1
ATOM 1417 C C . LEU A 1 192 ? -11.022 11.930 7.398 1.00 92.94 192 LEU A C 1
ATOM 1419 O O . LEU A 1 192 ? -11.535 10.947 6.874 1.00 92.94 192 LEU A O 1
ATOM 1423 N N . GLN A 1 193 ? -11.670 12.686 8.283 1.00 94.50 193 GLN A N 1
ATOM 1424 C CA . GLN A 1 193 ? -13.061 12.432 8.647 1.00 94.50 193 GLN A CA 1
ATOM 1425 C C . GLN A 1 193 ? -13.999 12.504 7.428 1.00 94.50 193 GLN A C 1
ATOM 1427 O O . GLN A 1 193 ? -14.857 11.634 7.263 1.00 94.50 193 GLN A O 1
ATOM 1432 N N . GLU A 1 194 ? -13.820 13.492 6.545 1.00 93.31 194 GLU A N 1
ATOM 1433 C CA . GLU A 1 194 ? -14.623 13.607 5.322 1.00 93.31 194 GLU A CA 1
ATOM 1434 C C . GLU A 1 194 ? -14.315 12.477 4.329 1.00 93.31 194 GLU A C 1
ATOM 1436 O O . GLU A 1 194 ? -15.234 11.898 3.747 1.00 93.31 194 GLU A O 1
ATOM 1441 N N . PHE A 1 195 ? -13.046 12.088 4.182 1.00 94.38 195 PHE A N 1
ATOM 1442 C CA . PHE A 1 195 ? -12.683 10.952 3.336 1.00 94.38 195 PHE A CA 1
ATOM 1443 C C . PHE A 1 195 ? -13.240 9.622 3.857 1.00 94.38 195 PHE A C 1
ATOM 1445 O O . PHE A 1 195 ? -13.851 8.865 3.099 1.00 94.38 195 PHE A O 1
ATOM 1452 N N . MET A 1 196 ? -13.110 9.365 5.160 1.00 95.12 196 MET A N 1
ATOM 1453 C CA . MET A 1 196 ? -13.643 8.169 5.815 1.00 95.12 196 MET A CA 1
ATOM 1454 C C . MET A 1 196 ? -15.159 8.066 5.677 1.00 95.12 196 MET A C 1
ATOM 1456 O O . MET A 1 196 ? -15.692 6.965 5.592 1.00 95.12 196 MET A O 1
ATOM 1460 N N . LYS A 1 197 ? -15.876 9.193 5.631 1.00 93.75 197 LYS A N 1
ATOM 1461 C CA . LYS A 1 197 ? -17.324 9.207 5.390 1.00 93.75 197 LYS A CA 1
ATOM 1462 C C . LYS A 1 197 ? -17.684 8.643 4.013 1.00 93.75 197 LYS A C 1
ATOM 1464 O O . LYS A 1 197 ? -18.688 7.939 3.894 1.00 93.75 197 LYS A O 1
ATOM 1469 N N . GLY A 1 198 ? -16.885 8.952 2.989 1.00 92.88 198 GLY A N 1
ATOM 1470 C CA . GLY A 1 198 ? -17.031 8.397 1.642 1.00 92.88 198 GLY A CA 1
ATOM 1471 C C . GLY A 1 198 ? -16.815 6.886 1.628 1.00 92.88 198 GLY A C 1
ATOM 1472 O O . GLY A 1 198 ? -17.709 6.143 1.218 1.00 92.88 198 GLY A O 1
ATOM 1473 N N . ASP A 1 199 ? -15.682 6.443 2.175 1.00 95.00 199 ASP A N 1
ATOM 1474 C CA . ASP A 1 199 ? -15.329 5.023 2.282 1.00 95.00 199 ASP A CA 1
ATOM 1475 C C . ASP A 1 199 ? -16.373 4.245 3.104 1.00 95.00 199 ASP A C 1
ATOM 1477 O O . ASP A 1 199 ? -16.811 3.168 2.701 1.00 95.00 199 ASP A O 1
ATOM 1481 N N . LEU A 1 200 ? -16.871 4.818 4.205 1.00 94.94 200 LEU A N 1
ATOM 1482 C CA . LEU A 1 200 ? -17.904 4.197 5.029 1.00 94.94 200 LEU A CA 1
ATOM 1483 C C . LEU A 1 200 ? -19.205 4.003 4.245 1.00 94.94 200 LEU A C 1
ATOM 1485 O O . LEU A 1 200 ? -19.737 2.898 4.206 1.00 94.94 200 LEU A O 1
ATOM 1489 N N . ARG A 1 201 ? -19.711 5.044 3.573 1.00 92.81 201 ARG A N 1
ATOM 1490 C CA . ARG A 1 201 ? -20.917 4.921 2.733 1.00 92.81 201 ARG A CA 1
ATOM 1491 C C . ARG A 1 201 ? -20.742 3.864 1.652 1.00 92.81 201 ARG A C 1
ATOM 1493 O O . ARG A 1 201 ? -21.664 3.086 1.399 1.00 92.81 201 ARG A O 1
ATOM 1500 N N . GLN A 1 202 ? -19.566 3.831 1.030 1.00 92.31 202 GLN A N 1
ATOM 1501 C CA . GLN A 1 202 ? -19.237 2.861 -0.000 1.00 92.31 202 GLN A CA 1
ATOM 1502 C C . GLN A 1 202 ? -19.285 1.434 0.544 1.00 92.31 202 GLN A C 1
ATOM 1504 O O . GLN A 1 202 ? -19.929 0.583 -0.061 1.00 92.31 202 GLN A O 1
ATOM 1509 N N . ILE A 1 203 ? -18.688 1.185 1.708 1.00 93.75 203 ILE A N 1
ATOM 1510 C CA . ILE A 1 203 ? -18.693 -0.135 2.341 1.00 93.75 203 ILE A CA 1
ATOM 1511 C C . ILE A 1 203 ? -20.106 -0.544 2.748 1.00 93.75 203 ILE A C 1
ATOM 1513 O O . ILE A 1 203 ? -20.549 -1.644 2.428 1.00 93.75 203 ILE A O 1
ATOM 1517 N N . LEU A 1 204 ? -20.853 0.347 3.401 1.00 92.12 204 LEU A N 1
ATOM 1518 C CA . LEU A 1 204 ? -22.206 0.038 3.863 1.00 92.12 204 LEU A CA 1
ATOM 1519 C C . LEU A 1 204 ? -23.168 -0.278 2.707 1.00 92.12 204 LEU A C 1
ATOM 1521 O O . LEU A 1 204 ? -24.092 -1.067 2.905 1.00 92.12 204 LEU A O 1
ATOM 1525 N N . THR A 1 205 ? -22.928 0.296 1.522 1.00 91.06 205 THR A N 1
ATOM 1526 C CA . THR A 1 205 ? -23.786 0.133 0.338 1.00 91.06 205 THR A CA 1
ATOM 1527 C C . THR A 1 205 ? -23.326 -0.992 -0.591 1.00 91.06 205 THR A C 1
ATOM 1529 O O . THR A 1 205 ? -24.155 -1.751 -1.084 1.00 91.06 205 THR A O 1
ATOM 1532 N N . LEU A 1 206 ? -22.023 -1.085 -0.873 1.00 90.81 206 LEU A N 1
ATOM 1533 C CA . LEU A 1 206 ? -21.472 -1.948 -1.927 1.00 90.81 206 LEU A CA 1
ATOM 1534 C C . LEU A 1 206 ? -20.707 -3.160 -1.395 1.00 90.81 206 LEU A C 1
ATOM 1536 O O . LEU A 1 206 ? -20.568 -4.132 -2.130 1.00 90.81 206 LEU A O 1
ATOM 1540 N N . GLN A 1 207 ? -20.181 -3.092 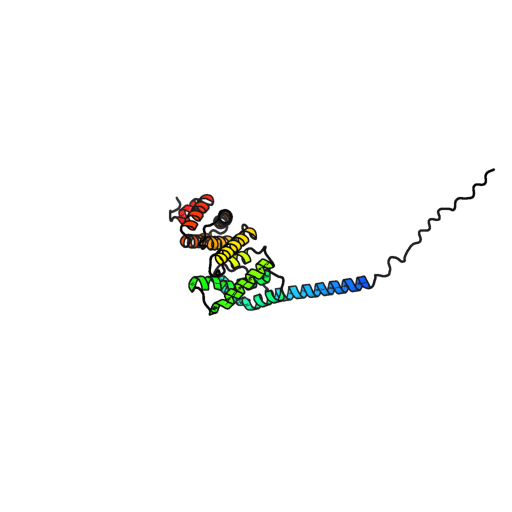-0.169 1.00 91.06 207 GLN A N 1
ATOM 1541 C CA . GLN A 1 207 ? -19.316 -4.129 0.409 1.00 91.06 207 GLN A CA 1
ATOM 1542 C C . GLN A 1 207 ? -19.700 -4.449 1.866 1.00 91.06 207 GLN A C 1
ATOM 1544 O O . GLN A 1 207 ? -18.858 -4.380 2.769 1.00 91.06 207 GLN A O 1
ATOM 1549 N N . PRO A 1 208 ? -20.979 -4.768 2.152 1.00 89.75 208 PRO A N 1
ATOM 1550 C CA . PRO A 1 208 ? -21.449 -4.983 3.519 1.00 89.75 208 PRO A CA 1
ATOM 1551 C C . PRO A 1 208 ? -20.722 -6.132 4.239 1.00 89.75 208 PRO A C 1
ATOM 1553 O O . PRO A 1 208 ? -20.703 -6.163 5.470 1.00 89.75 208 PRO A O 1
ATOM 1556 N N . GLU A 1 209 ? -20.085 -7.043 3.505 1.00 91.62 209 GLU A N 1
ATOM 1557 C CA . GLU A 1 209 ? -19.213 -8.093 4.031 1.00 91.62 209 GLU A CA 1
ATOM 1558 C C . GLU A 1 209 ? -17.989 -7.560 4.793 1.00 91.62 209 GLU A C 1
ATOM 1560 O O . GLU A 1 209 ? -17.441 -8.281 5.624 1.00 91.62 209 GLU A O 1
ATOM 1565 N N . GLN A 1 210 ? -17.584 -6.302 4.576 1.00 91.12 210 GLN A N 1
ATOM 1566 C CA . GLN A 1 210 ? -16.464 -5.667 5.284 1.00 91.12 210 GLN A CA 1
ATOM 1567 C C . GLN A 1 210 ? -16.869 -5.019 6.621 1.00 91.12 210 GLN A C 1
ATOM 1569 O O . GLN A 1 210 ? -16.001 -4.643 7.413 1.00 91.12 210 GLN A O 1
ATOM 1574 N N . LYS A 1 211 ? -18.171 -4.934 6.941 1.00 91.62 211 LYS A N 1
ATOM 1575 C CA . LYS A 1 211 ? -18.664 -4.378 8.220 1.00 91.62 211 LYS A CA 1
ATOM 1576 C C . LYS A 1 211 ? -18.002 -4.998 9.466 1.00 91.62 211 LYS A C 1
ATOM 1578 O O . LYS A 1 211 ? -17.660 -4.237 10.372 1.00 91.62 211 LYS A O 1
ATOM 1583 N N . PRO A 1 212 ? -17.776 -6.327 9.557 1.00 90.19 212 PRO A N 1
ATOM 1584 C CA . PRO A 1 212 ? -17.127 -6.928 10.724 1.00 90.19 212 PRO A CA 1
ATOM 1585 C C . PRO A 1 212 ? -15.693 -6.434 10.946 1.00 90.19 212 PRO A C 1
ATOM 1587 O O . PRO A 1 212 ? -15.280 -6.275 12.094 1.00 90.19 212 PRO A O 1
ATOM 1590 N N . ALA A 1 213 ? -14.950 -6.169 9.869 1.00 88.94 213 ALA A N 1
ATOM 1591 C CA . ALA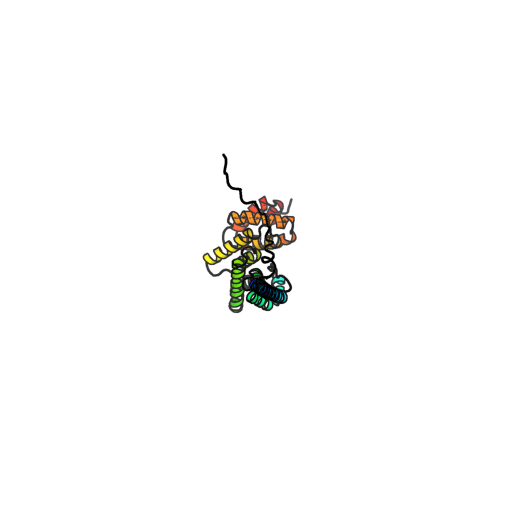 A 1 213 ? -13.571 -5.693 9.943 1.00 88.94 213 ALA A CA 1
ATOM 1592 C C . ALA A 1 213 ? -13.514 -4.262 10.508 1.00 88.94 213 ALA A C 1
ATOM 1594 O O . ALA A 1 213 ? -12.799 -3.993 11.474 1.00 88.94 213 ALA A O 1
ATOM 1595 N N . ILE A 1 214 ? -14.399 -3.385 10.024 1.00 93.69 214 ILE A N 1
ATOM 1596 C CA . ILE A 1 214 ? -14.571 -2.027 10.564 1.00 93.69 214 ILE A CA 1
ATOM 1597 C C . ILE A 1 214 ? -14.996 -2.060 12.034 1.00 93.69 214 ILE A C 1
ATOM 1599 O O . ILE A 1 214 ? -14.472 -1.299 12.844 1.00 93.69 214 ILE A O 1
ATOM 1603 N N . LEU A 1 215 ? -15.924 -2.948 12.404 1.00 93.31 215 LEU A N 1
ATOM 1604 C CA . LEU A 1 215 ? -16.354 -3.109 13.795 1.00 93.31 215 LEU A CA 1
ATOM 1605 C C . LEU A 1 215 ? -15.194 -3.531 14.704 1.00 93.31 215 LEU A C 1
ATOM 1607 O O . LEU A 1 215 ? -15.086 -3.045 15.831 1.00 93.31 215 LEU A O 1
ATOM 1611 N N . ALA A 1 216 ? -14.320 -4.422 14.232 1.00 92.12 216 ALA A N 1
ATOM 1612 C CA . ALA A 1 216 ? -13.125 -4.820 14.966 1.00 92.12 216 ALA A CA 1
ATOM 1613 C C . ALA A 1 216 ? -12.144 -3.647 15.127 1.00 92.12 216 ALA A C 1
ATOM 1615 O O . ALA A 1 216 ? -11.641 -3.426 16.229 1.00 92.12 216 ALA A O 1
ATOM 1616 N N . ALA A 1 217 ? -11.930 -2.856 14.072 1.00 93.56 217 ALA A N 1
ATOM 1617 C CA . ALA A 1 217 ? -11.081 -1.670 14.135 1.00 93.56 217 ALA A CA 1
ATOM 1618 C C . ALA A 1 217 ? -11.639 -0.585 15.061 1.00 93.56 217 ALA A C 1
ATOM 1620 O O . ALA A 1 217 ? -10.893 -0.036 15.865 1.00 93.56 217 ALA A O 1
ATOM 1621 N N . TYR A 1 218 ? -12.950 -0.334 15.033 1.00 95.56 218 TYR A N 1
ATOM 1622 C CA . TYR A 1 218 ? -13.614 0.570 15.974 1.00 95.56 218 TYR A CA 1
ATOM 1623 C C . TYR A 1 218 ? -13.391 0.132 17.428 1.00 95.56 218 TYR A C 1
ATOM 1625 O O . TYR A 1 218 ? -13.001 0.941 18.268 1.00 95.56 218 TYR A O 1
ATOM 1633 N N . LYS A 1 219 ? -13.544 -1.163 17.730 1.00 94.25 219 LYS A N 1
ATOM 1634 C CA . LYS A 1 219 ? -13.305 -1.694 19.083 1.00 94.25 219 LYS A CA 1
ATOM 1635 C C . LYS A 1 219 ? -11.851 -1.550 19.543 1.00 94.25 219 LYS A C 1
ATOM 1637 O O . LYS A 1 219 ? -11.618 -1.426 20.741 1.00 94.25 219 LYS A O 1
ATOM 1642 N N . ALA A 1 220 ? -10.895 -1.575 18.616 1.00 92.38 220 ALA A N 1
ATOM 1643 C CA . ALA A 1 220 ? -9.471 -1.403 18.901 1.00 92.38 220 ALA A CA 1
ATOM 1644 C C . ALA A 1 220 ? -9.011 0.069 18.907 1.00 92.38 220 ALA A C 1
ATOM 1646 O O . ALA A 1 220 ? -7.882 0.350 19.311 1.00 92.38 220 ALA A O 1
ATOM 1647 N N . ALA A 1 221 ? -9.854 0.997 18.449 1.00 95.00 221 ALA A N 1
ATOM 1648 C CA . ALA A 1 221 ? -9.515 2.407 18.322 1.00 95.00 221 ALA A CA 1
ATOM 1649 C C . ALA A 1 221 ? -9.399 3.110 19.682 1.00 95.00 221 ALA A C 1
ATOM 1651 O O . ALA A 1 221 ? -9.959 2.684 20.694 1.00 95.00 221 ALA A O 1
ATOM 1652 N N . THR A 1 222 ? -8.699 4.245 19.697 1.00 94.69 222 THR A N 1
ATOM 1653 C CA . THR A 1 222 ? -8.658 5.118 20.877 1.00 94.69 222 THR A CA 1
ATOM 1654 C C . THR A 1 222 ? -10.054 5.686 21.178 1.00 94.69 222 THR A C 1
ATOM 1656 O O . THR A 1 222 ? -10.831 5.896 20.244 1.00 94.69 222 THR A O 1
ATOM 1659 N N . PRO A 1 223 ? -10.384 6.030 22.441 1.00 94.44 223 PRO A N 1
ATOM 1660 C CA . PRO A 1 223 ? -11.693 6.606 22.776 1.00 94.44 223 PRO A CA 1
ATOM 1661 C C . PRO A 1 223 ? -12.031 7.867 21.970 1.00 94.44 223 PRO A C 1
ATOM 1663 O O . PRO A 1 223 ? -13.182 8.109 21.618 1.00 94.44 223 PRO A O 1
ATOM 1666 N N . GLN A 1 224 ? -11.012 8.665 21.637 1.00 93.75 224 GLN A N 1
ATOM 1667 C CA . GLN A 1 224 ? -11.178 9.847 20.799 1.00 93.75 224 GLN A CA 1
ATOM 1668 C C . GLN A 1 224 ? -11.573 9.478 19.363 1.00 93.75 224 GLN A C 1
ATOM 1670 O O . GLN A 1 224 ? -12.526 10.046 18.831 1.00 93.75 224 GLN A O 1
ATOM 1675 N N . ASN A 1 225 ? -10.887 8.509 18.751 1.00 94.75 225 ASN A N 1
ATOM 1676 C CA . ASN A 1 225 ? -11.197 8.070 17.391 1.00 94.75 225 ASN A CA 1
ATOM 1677 C C . ASN A 1 225 ? -12.521 7.292 17.328 1.00 94.75 225 ASN A C 1
ATOM 1679 O O . ASN A 1 225 ? -13.234 7.417 16.337 1.00 94.75 225 ASN A O 1
ATOM 1683 N N . GLN A 1 226 ? -12.902 6.576 18.393 1.00 95.25 226 GLN A N 1
ATOM 1684 C CA . GLN A 1 226 ? -14.232 5.971 18.539 1.00 95.25 226 GLN A CA 1
ATOM 1685 C C . GLN A 1 226 ? -15.337 7.028 18.483 1.00 95.25 226 GLN A C 1
ATOM 1687 O O . GLN A 1 226 ? -16.236 6.921 17.652 1.00 95.25 226 GLN A O 1
ATOM 1692 N N . ALA A 1 227 ? -15.231 8.088 19.291 1.00 93.94 227 ALA A N 1
ATOM 1693 C CA . ALA A 1 227 ? -16.219 9.165 19.312 1.00 93.94 227 ALA A CA 1
ATOM 1694 C C . ALA A 1 227 ? -16.341 9.873 17.949 1.00 93.94 227 ALA A C 1
ATOM 1696 O O . ALA A 1 227 ? -17.449 10.125 17.468 1.00 93.94 227 ALA A O 1
ATOM 1697 N N . SER A 1 228 ? -15.212 10.156 17.287 1.00 94.19 228 SER A N 1
ATOM 1698 C CA . SER A 1 228 ? -15.213 10.704 15.924 1.00 94.19 228 SER A CA 1
ATOM 1699 C C . SER A 1 228 ? -15.876 9.751 14.925 1.00 94.19 228 SER A C 1
ATOM 1701 O O . SER A 1 228 ? -16.692 10.181 14.110 1.00 94.19 228 SER A O 1
ATOM 1703 N N . PHE A 1 229 ? -15.572 8.454 14.999 1.00 95.75 229 PHE A N 1
ATOM 1704 C CA . PHE A 1 229 ? -16.130 7.451 14.097 1.00 95.75 229 PHE A CA 1
ATOM 1705 C C . PHE A 1 229 ? -17.631 7.221 14.307 1.00 95.75 229 PHE A C 1
ATOM 1707 O O . PHE A 1 229 ? -18.365 7.044 13.336 1.00 95.75 229 PHE A O 1
ATOM 1714 N N . GLU A 1 230 ? -18.120 7.284 15.545 1.00 94.69 230 GLU A N 1
ATOM 1715 C CA . GLU A 1 230 ? -19.551 7.232 15.861 1.00 94.69 230 GLU A CA 1
ATOM 1716 C C . GLU A 1 230 ? -20.307 8.419 15.261 1.00 94.69 230 GLU A C 1
ATOM 1718 O O . GLU A 1 230 ? -21.359 8.230 14.644 1.00 94.69 230 GLU A O 1
ATOM 1723 N N . ALA A 1 231 ? -19.754 9.629 15.395 1.00 93.19 231 ALA A N 1
ATOM 1724 C CA . ALA A 1 231 ? -20.330 10.843 14.825 1.00 93.19 231 ALA A CA 1
ATOM 1725 C C . ALA A 1 231 ? -20.354 10.805 13.288 1.00 93.19 231 ALA A C 1
ATOM 1727 O O . ALA A 1 231 ? -21.318 11.268 12.673 1.00 93.19 231 ALA A O 1
ATOM 1728 N N . LEU A 1 232 ? -19.320 10.236 12.660 1.00 93.88 232 LEU A N 1
ATOM 1729 C CA . LEU A 1 232 ? -19.283 9.993 11.215 1.00 93.88 232 LEU A CA 1
ATOM 1730 C C . LEU A 1 232 ? -20.306 8.945 10.786 1.00 93.88 232 LEU A C 1
ATOM 1732 O O . LEU A 1 232 ? -21.046 9.158 9.825 1.00 93.88 232 LEU A O 1
ATOM 1736 N N . SER A 1 233 ? -20.381 7.842 11.527 1.00 93.38 233 SER A N 1
ATOM 1737 C CA . SER A 1 233 ? -21.305 6.748 11.250 1.00 93.38 233 SER A CA 1
ATOM 1738 C C . SER A 1 233 ? -22.749 7.211 11.345 1.00 93.38 233 SER A C 1
ATOM 1740 O O . SER A 1 233 ? -23.520 6.940 10.437 1.00 93.38 233 SER A O 1
ATOM 1742 N N . ALA A 1 234 ? -23.102 8.011 12.354 1.00 92.06 234 ALA A N 1
ATOM 1743 C CA . ALA A 1 234 ? -24.447 8.569 12.491 1.00 92.06 234 ALA A CA 1
ATOM 1744 C C . ALA A 1 234 ? -24.866 9.448 11.296 1.00 92.06 234 ALA A C 1
ATOM 1746 O O . ALA A 1 234 ? -26.044 9.503 10.955 1.00 92.06 234 ALA A O 1
ATOM 1747 N N . GLN A 1 235 ? -23.915 10.126 10.645 1.00 88.88 235 GLN A N 1
ATOM 1748 C CA . GLN A 1 235 ? -24.175 10.928 9.442 1.00 88.88 235 GLN A CA 1
ATOM 1749 C C . GLN A 1 235 ? -24.231 10.102 8.151 1.00 88.88 235 GLN A C 1
ATOM 1751 O O . GLN A 1 235 ? -24.760 10.576 7.141 1.00 88.88 235 GLN A O 1
ATOM 1756 N N . ALA A 1 236 ? -23.591 8.933 8.133 1.00 88.19 236 ALA A N 1
ATOM 1757 C CA . ALA A 1 236 ? -23.560 8.046 6.978 1.00 88.19 236 ALA A CA 1
ATOM 1758 C C . ALA A 1 236 ? -24.756 7.085 6.978 1.00 88.19 236 ALA A C 1
ATOM 1760 O O . ALA A 1 236 ? -25.428 6.973 5.958 1.00 88.19 236 ALA A O 1
ATOM 1761 N N . ASP A 1 237 ? -25.003 6.436 8.116 1.00 87.94 237 ASP A N 1
ATOM 1762 C CA . ASP A 1 237 ? -26.039 5.432 8.353 1.00 87.94 237 ASP A CA 1
ATOM 1763 C C . ASP A 1 237 ? -26.344 5.348 9.873 1.00 87.94 237 ASP A C 1
ATOM 1765 O O . ASP A 1 237 ? -25.548 4.801 10.653 1.00 87.94 237 ASP A O 1
ATOM 1769 N N . PRO A 1 238 ? -27.487 5.898 10.325 1.00 87.44 238 PRO A N 1
ATOM 1770 C CA . PRO A 1 238 ? -27.895 5.855 11.728 1.00 87.44 238 PRO A CA 1
ATOM 1771 C C . PRO A 1 238 ? -28.034 4.441 12.309 1.00 87.44 238 PRO A C 1
ATOM 1773 O O . PRO A 1 238 ? -27.766 4.260 13.499 1.00 87.44 238 PRO A O 1
ATOM 1776 N N . ASP A 1 239 ? -28.412 3.446 11.505 1.00 87.19 239 ASP A N 1
ATOM 1777 C CA . ASP A 1 239 ? -28.623 2.072 11.971 1.00 87.19 239 ASP A CA 1
ATOM 1778 C C . ASP A 1 239 ? -27.277 1.391 12.219 1.00 87.19 239 ASP A C 1
ATOM 1780 O O . ASP A 1 239 ? -27.058 0.746 13.250 1.00 87.19 239 ASP A O 1
ATOM 1784 N N . PHE A 1 240 ? -26.309 1.625 11.330 1.00 89.56 240 PHE A N 1
ATOM 1785 C CA . PHE A 1 240 ? -24.934 1.196 11.564 1.00 89.56 240 PHE A CA 1
ATOM 1786 C C . PHE A 1 240 ? -24.341 1.848 12.824 1.00 89.56 240 PHE A C 1
ATOM 1788 O O . PHE A 1 240 ? -23.698 1.163 13.623 1.00 89.56 240 PHE A O 1
ATOM 1795 N N . SER A 1 241 ? -24.609 3.136 13.067 1.00 89.94 241 SER A N 1
ATOM 1796 C CA . SER A 1 241 ? -24.173 3.829 14.292 1.00 89.94 241 SER A CA 1
ATOM 1797 C C . SER A 1 241 ? -24.729 3.208 15.581 1.00 89.94 241 SER A C 1
ATOM 1799 O O . SER A 1 241 ? -24.043 3.210 16.606 1.00 89.94 241 SER A O 1
ATOM 1801 N N . GLN A 1 242 ? -25.947 2.660 15.555 1.00 87.50 242 GLN A N 1
ATOM 1802 C CA . GLN A 1 242 ? -26.510 1.921 16.695 1.00 87.50 242 GLN A CA 1
ATOM 1803 C C . GLN A 1 242 ? -25.772 0.595 16.911 1.00 87.50 242 GLN A C 1
ATOM 1805 O O . GLN A 1 242 ? -25.389 0.273 18.037 1.00 87.50 242 GLN A O 1
ATOM 1810 N N . SER A 1 243 ? -25.455 -0.114 15.821 1.00 86.19 243 SER A N 1
ATOM 1811 C CA . SER A 1 243 ? -24.713 -1.378 15.888 1.00 86.19 243 SER A CA 1
ATOM 1812 C C . SER A 1 243 ? -23.307 -1.232 16.490 1.00 86.19 243 SER A C 1
ATOM 1814 O O . SER A 1 243 ? -22.830 -2.155 17.152 1.00 86.19 243 SER A O 1
ATOM 1816 N N . LEU A 1 244 ? -22.665 -0.064 16.333 1.00 86.56 244 LEU A N 1
ATOM 1817 C CA . LEU A 1 244 ? -21.371 0.236 16.962 1.00 86.56 244 LEU A CA 1
ATOM 1818 C C . LEU A 1 244 ? -21.468 0.256 18.492 1.00 86.56 244 LEU A C 1
ATOM 1820 O O . LEU A 1 244 ? -20.579 -0.251 19.173 1.00 86.56 244 LEU A O 1
ATOM 1824 N N . ARG A 1 245 ? -22.574 0.787 19.022 1.00 79.81 245 ARG A N 1
ATOM 1825 C CA . ARG A 1 245 ? -22.842 0.901 20.463 1.00 79.81 245 ARG A CA 1
ATOM 1826 C C . ARG A 1 245 ? -23.325 -0.407 21.093 1.00 79.81 245 ARG A C 1
ATOM 1828 O O . ARG A 1 245 ? -23.402 -0.503 22.314 1.00 79.81 245 ARG A O 1
ATOM 1835 N N . GLY A 1 246 ? -23.609 -1.423 20.274 1.00 70.69 246 GLY A N 1
ATOM 1836 C CA . GLY A 1 246 ? -24.216 -2.678 20.718 1.00 70.69 246 GLY A CA 1
ATOM 1837 C C . GLY A 1 246 ? -25.727 -2.580 20.944 1.00 70.69 246 GLY A C 1
ATOM 1838 O O . GLY A 1 246 ? -26.311 -3.509 21.499 1.00 70.69 246 GLY A O 1
ATOM 1839 N N . ASP A 1 247 ? -26.357 -1.492 20.494 1.00 55.50 247 ASP A N 1
ATOM 1840 C CA . ASP A 1 247 ? -27.807 -1.338 20.509 1.00 55.50 247 ASP A CA 1
ATOM 1841 C C . ASP A 1 247 ? -28.391 -2.095 19.305 1.00 55.50 247 ASP A C 1
ATOM 1843 O O . ASP A 1 247 ? -27.964 -1.904 18.163 1.00 55.50 247 ASP A O 1
ATOM 1847 N N . ALA A 1 248 ? -29.339 -3.004 19.550 1.00 35.03 248 ALA A N 1
ATOM 1848 C CA . ALA A 1 248 ? -30.018 -3.720 18.473 1.00 35.03 248 ALA A CA 1
ATOM 1849 C C . ALA A 1 248 ? -30.786 -2.725 17.577 1.00 35.03 248 ALA A C 1
ATOM 1851 O O . ALA A 1 248 ? -31.422 -1.816 18.121 1.00 35.03 248 ALA A O 1
ATOM 1852 N N . PRO A 1 249 ? -30.764 -2.894 16.238 1.00 42.84 249 PRO A N 1
ATOM 1853 C CA . PRO A 1 249 ? -31.534 -2.039 15.340 1.00 42.84 249 PRO A CA 1
ATOM 1854 C C . PRO A 1 249 ? -33.025 -2.155 15.685 1.00 42.84 249 PRO A C 1
ATOM 1856 O O . PRO A 1 249 ? -33.530 -3.267 15.871 1.00 42.84 249 PRO A O 1
ATOM 1859 N N . LYS A 1 250 ? -33.699 -1.011 15.835 1.00 37.34 250 LYS A N 1
ATOM 1860 C CA . LYS A 1 250 ? -35.145 -0.934 16.100 1.00 37.34 250 LYS A CA 1
ATOM 1861 C C . LYS A 1 250 ? -35.977 -1.105 14.839 1.00 37.34 250 LYS A C 1
ATOM 1863 O O . LYS A 1 250 ? -35.589 -0.531 13.803 1.00 37.34 250 LYS A O 1
#

Radius of gyration: 30.46 Å; chains: 1; bounding box: 55×77×105 Å

Organism: Methylocella tundrae (NCBI:txid227605)

Foldseek 3Di:
DDDDDDDDDPPPDPPPPVVPPPDPDVVVVVVVVVVVVVVVVVVVLVVLLCVLPVDQQAQDPDLVSLQVLLVSLVSLVVSCVSVVLQLSSLLSNLSSLLNVLVVCVVPNDDPVCVVSLVSSLVSLVSSCVSPVLQLRSLLSNLSRDFDDDDVRLVSSVVSLLSSCVSDQLPQVCLLSSLLSQQLRPDADDPSSLVSNLSSVLSCVPPPVVSLVSNLVSLVNGDPRSVVSVLVSCCVNPVQSSCVSVVHHRD

Secondary structure (DSSP, 8-state):
---PPPPPP--------TTSSS---HHHHHHHHHHHHHHHHHHHHHHHHHHH-SS--PPP-SHHHHHHHGGGHHHHHHHHHHHTT-HHHHHHHHHTTTTHHHHHHHH---HHHHHHHHHHHHHHHHHHHH-TT-HHHHHHHHHSPP-SSHHHHHHHHHHHHHHHHHSTT-HHHHHHHHHHHHH-SSPPPHHHHHHHHHHHHHHHHH-GGGHHHHHHHHHHS-HHHHHHHHHHHHHH-HHHHHHHHTPPP-